Protein AF-R6BV02-F1 (afdb_monomer)

Mean predicted aligned error: 8.81 Å

Sequence (205 aa):
MKKKLAAVTALALSLVLSACSLPAGKTWKDSDFQFQKGEETVALSKDSGFMIFGDETYSFSFDGNNNQDYDESFALARGLKVGDSLDEYLNEFQVKPANAMWELVYDSGDTRVINYDNETAEEIYKEYEDANAWLDIAFYKDGSKWKNMAAADLADVWFCDKDSSYKDDVVILSVNTDDSGKIQCISVYYFTYGSEWIEWQGWEE

Secondary structure (DSSP, 8-state):
---PPP----------------PPPPPB-GGGG-EEETTEEEPPPTTEEEEEETTEEEEEETTSS--EEESS--EETTS--TT-BHHHHHHHHT--TTTEEEEEEETTS-EEEEE--S--HHHHHHHSTTEEEEEEEEEEEETTEEEEPPHHHHHHHHS--S--S--SEEEEEEEEE-TT-BEEEEEEEEEESSHHHHHHH----

Nearest PDB structures (foldseek):
  7b48-assembly1_D  TM=3.562E-01  e=4.296E-01  Homo sapiens
  7eax-assembly1_A  TM=3.787E-01  e=6.754E-01  Homo sapiens
  7v97-assembly4_D  TM=3.474E-01  e=5.700E-01  Homo sapiens
  3qyn-assembly1_D  TM=2.283E-01  e=3.837E-01  Homo sapiens

Foldseek 3Di:
DDDDDDDDDDDPPPPPPPPPPDPDDDWDAQLQAWWDDPPDIHRADAQKKWKFFAQWTKIAHLVRPDIDTDRGFTAGSLGHGAQDFLVCVCVSVVDAQFFKWKWWQAPVRDIDIDGDHPDALLRVCVVRPRTFIKIKWKWADDPRTIDTDTHVLVCCQLLVVDDHPRQGKMKMWIFTADSRRGTRMIMIHIYGRDDSSNVSSPNDD

Structure (mmCIF, N/CA/C/O backbone):
data_AF-R6BV02-F1
#
_entry.id   AF-R6BV02-F1
#
loop_
_atom_site.group_PDB
_atom_site.id
_atom_site.type_symbol
_atom_site.label_atom_id
_atom_site.label_alt_id
_atom_site.label_comp_id
_atom_site.label_asym_id
_atom_site.label_entity_id
_atom_site.label_seq_id
_atom_site.pdbx_PDB_ins_code
_atom_site.Cartn_x
_atom_site.Cartn_y
_atom_site.Cartn_z
_atom_site.occupancy
_atom_site.B_iso_or_equiv
_atom_site.auth_seq_id
_atom_site.auth_comp_id
_atom_site.auth_asym_id
_atom_site.auth_atom_id
_atom_site.pdbx_PDB_model_num
ATOM 1 N N . MET A 1 1 ? 36.434 -49.867 58.332 1.00 39.72 1 MET A N 1
ATOM 2 C CA . MET A 1 1 ? 36.767 -50.609 57.086 1.00 39.72 1 MET A CA 1
ATOM 3 C C . MET A 1 1 ? 35.482 -51.323 56.650 1.00 39.72 1 MET A C 1
ATOM 5 O O . MET A 1 1 ? 34.923 -51.979 57.505 1.00 39.72 1 MET A O 1
ATOM 9 N N . LYS A 1 2 ? 34.879 -51.214 55.458 1.00 33.44 2 LYS A N 1
ATOM 10 C CA . LYS A 1 2 ? 35.330 -50.900 54.091 1.00 33.44 2 LYS A CA 1
ATOM 11 C C . LYS A 1 2 ? 34.198 -50.206 53.287 1.00 33.44 2 LYS A C 1
ATOM 13 O O . LYS A 1 2 ? 33.044 -50.580 53.421 1.00 33.44 2 LYS A O 1
ATOM 18 N N . LYS A 1 3 ? 34.623 -49.253 52.444 1.00 34.59 3 LYS A N 1
ATOM 19 C CA . LYS A 1 3 ? 34.145 -48.815 51.109 1.00 34.59 3 LYS A CA 1
ATOM 20 C C . LYS A 1 3 ? 32.643 -48.539 50.868 1.00 34.59 3 LYS A C 1
ATOM 22 O O . LYS A 1 3 ? 31.853 -49.453 50.678 1.00 34.59 3 LYS A O 1
ATOM 27 N N . LYS A 1 4 ? 32.320 -47.244 50.716 1.00 37.44 4 LYS A N 1
ATOM 28 C CA . LYS A 1 4 ? 31.139 -46.728 50.002 1.00 37.44 4 LYS A CA 1
ATOM 29 C C . LYS A 1 4 ? 31.397 -46.788 48.489 1.00 37.44 4 LYS A C 1
ATOM 31 O O . LYS A 1 4 ? 32.450 -46.331 48.048 1.00 37.44 4 LYS A O 1
ATOM 36 N N . LEU A 1 5 ? 30.457 -47.339 47.721 1.00 37.47 5 LEU A N 1
ATOM 37 C CA . LEU A 1 5 ? 30.424 -47.237 46.260 1.00 37.47 5 LEU A CA 1
ATOM 38 C C . LEU A 1 5 ? 29.593 -45.998 45.894 1.00 37.47 5 LEU A C 1
ATOM 40 O O . LEU A 1 5 ? 28.458 -45.866 46.348 1.00 37.47 5 LEU A O 1
ATOM 44 N N . ALA A 1 6 ? 30.177 -45.084 45.124 1.00 39.53 6 ALA A N 1
ATOM 45 C CA . ALA A 1 6 ? 29.489 -43.927 44.570 1.00 39.53 6 ALA A CA 1
ATOM 46 C C . ALA A 1 6 ? 28.705 -44.358 43.323 1.00 39.53 6 ALA A C 1
ATOM 48 O O . ALA A 1 6 ? 29.291 -44.903 42.389 1.00 39.53 6 ALA A O 1
ATOM 49 N N . ALA A 1 7 ? 27.395 -44.115 43.312 1.00 39.81 7 ALA A N 1
ATOM 50 C CA . ALA A 1 7 ? 26.598 -44.154 42.095 1.00 39.81 7 ALA A CA 1
ATOM 51 C C . ALA A 1 7 ? 26.686 -42.773 41.436 1.00 39.81 7 ALA A C 1
ATOM 53 O O . ALA A 1 7 ? 26.238 -41.774 41.996 1.00 39.81 7 ALA A O 1
ATOM 54 N N . VAL A 1 8 ? 27.329 -42.731 40.272 1.00 41.06 8 VAL A N 1
ATOM 55 C CA . VAL A 1 8 ? 27.345 -41.581 39.368 1.00 41.06 8 VAL A CA 1
ATOM 56 C C . VAL A 1 8 ? 25.994 -41.557 38.663 1.00 41.06 8 VAL A C 1
ATOM 58 O O . VAL A 1 8 ? 25.756 -42.350 37.756 1.00 41.06 8 VAL A O 1
ATOM 61 N N . THR A 1 9 ? 25.093 -40.680 39.093 1.00 42.56 9 THR A N 1
ATOM 62 C CA . THR A 1 9 ? 23.895 -40.352 38.316 1.00 42.56 9 THR A CA 1
ATOM 63 C C . THR A 1 9 ? 24.262 -39.238 37.347 1.00 42.56 9 THR A C 1
ATOM 65 O O . THR A 1 9 ? 24.658 -38.147 37.753 1.00 42.56 9 THR A O 1
ATOM 68 N N . ALA A 1 10 ? 24.193 -39.565 36.059 1.00 42.25 10 ALA A N 1
ATOM 69 C CA . ALA A 1 10 ? 24.494 -38.676 34.953 1.00 42.25 10 ALA A CA 1
ATOM 70 C C . ALA A 1 10 ? 23.649 -37.396 35.031 1.00 42.25 10 ALA A C 1
ATOM 72 O O . ALA A 1 10 ? 22.420 -37.443 35.087 1.00 42.25 10 ALA A O 1
ATOM 73 N N . LEU A 1 11 ? 24.338 -36.257 35.022 1.00 34.00 11 LEU A N 1
ATOM 74 C CA . LEU A 1 11 ? 23.755 -34.940 34.826 1.00 34.00 11 LEU A CA 1
ATOM 75 C C . LEU A 1 11 ? 23.266 -34.883 33.371 1.00 34.00 11 LEU A C 1
ATOM 77 O O . LEU A 1 11 ? 24.073 -34.796 32.446 1.00 34.00 11 LEU A O 1
ATOM 81 N N . ALA A 1 12 ? 21.957 -34.994 33.155 1.00 45.47 12 ALA A N 1
ATOM 82 C CA . ALA A 1 12 ? 21.373 -34.688 31.860 1.00 45.47 12 ALA A CA 1
ATOM 83 C C . ALA A 1 12 ? 21.569 -33.187 31.612 1.00 45.47 12 ALA A C 1
ATOM 85 O O . ALA A 1 12 ? 20.943 -32.353 32.265 1.00 45.47 12 ALA A O 1
ATOM 86 N N . LEU A 1 13 ? 22.487 -32.853 30.703 1.00 38.91 13 LEU A N 1
ATOM 87 C CA . LEU A 1 13 ? 22.622 -31.520 30.130 1.00 38.91 13 LEU A CA 1
ATOM 88 C C . LEU A 1 13 ? 21.317 -31.209 29.383 1.00 38.91 13 LEU A C 1
ATOM 90 O O . LEU A 1 13 ? 21.145 -31.573 28.221 1.00 38.91 13 LEU A O 1
ATOM 94 N N . SER A 1 14 ? 20.377 -30.548 30.052 1.00 41.47 14 SER A N 1
ATOM 95 C CA . SER A 1 14 ? 19.297 -29.842 29.379 1.00 41.47 14 SER A CA 1
ATOM 96 C C . SER A 1 14 ? 19.910 -28.625 28.689 1.00 41.47 14 SER A C 1
ATOM 98 O O . SER A 1 14 ? 19.999 -27.543 29.270 1.00 41.47 14 SER A O 1
ATOM 100 N N . LEU A 1 15 ? 20.380 -28.821 27.456 1.00 38.66 15 LEU A N 1
ATOM 101 C CA . LEU A 1 15 ? 20.544 -27.745 26.488 1.00 38.66 15 LEU A CA 1
ATOM 102 C C . LEU A 1 15 ? 19.153 -27.161 26.241 1.00 38.66 15 LEU A C 1
ATOM 104 O O . LEU A 1 15 ? 18.405 -27.626 25.385 1.00 38.66 15 LEU A O 1
ATOM 108 N N . VAL A 1 16 ? 18.788 -26.159 27.035 1.00 46.03 16 VAL A N 1
ATOM 109 C CA . VAL A 1 16 ? 17.742 -25.226 26.642 1.00 46.03 16 VAL A CA 1
ATOM 110 C C . VAL A 1 16 ? 18.320 -24.497 25.438 1.00 46.03 16 VAL A C 1
ATOM 112 O O . VAL A 1 16 ? 19.185 -23.633 25.582 1.00 46.03 16 VAL A O 1
ATOM 115 N N . LEU A 1 17 ? 17.890 -24.897 24.239 1.00 37.56 17 LEU A N 1
ATOM 116 C CA . LEU A 1 17 ? 17.893 -23.988 23.107 1.00 37.56 17 LEU A CA 1
ATOM 117 C C . LEU A 1 17 ? 17.052 -22.790 23.552 1.00 37.56 17 LEU A C 1
ATOM 119 O O . LEU A 1 17 ? 15.826 -22.812 23.447 1.00 37.56 17 LEU A O 1
ATOM 123 N N . SER A 1 18 ? 17.700 -21.742 24.054 1.00 37.75 18 SER A N 1
ATOM 124 C CA . SER A 1 18 ? 17.169 -20.399 23.878 1.00 37.75 18 SER A CA 1
ATOM 125 C C . SER A 1 18 ? 17.207 -20.157 22.379 1.00 37.75 18 SER A C 1
ATOM 127 O O . SER A 1 18 ? 18.180 -19.634 21.841 1.00 37.75 18 SER A O 1
ATOM 129 N N . ALA A 1 19 ? 16.169 -20.639 21.692 1.00 40.56 19 ALA A N 1
ATOM 130 C CA . ALA A 1 19 ? 15.779 -20.096 20.413 1.00 40.56 19 ALA A CA 1
ATOM 131 C C . ALA A 1 19 ? 15.826 -18.579 20.582 1.00 40.56 19 ALA A C 1
ATOM 133 O O . ALA A 1 19 ? 15.252 -18.050 21.538 1.00 40.56 19 ALA A O 1
ATOM 134 N N . CYS A 1 20 ? 16.567 -17.905 19.706 1.00 33.56 20 CYS A N 1
ATOM 135 C CA . CYS A 1 20 ? 16.418 -16.479 19.509 1.00 33.56 20 CYS A CA 1
ATOM 136 C C . CYS A 1 20 ? 14.918 -16.243 19.346 1.00 33.56 20 CYS A C 1
ATOM 138 O O . CYS A 1 20 ? 14.343 -16.611 18.321 1.00 33.56 20 CYS A O 1
ATOM 140 N N . SER A 1 21 ? 14.262 -15.734 20.385 1.00 35.41 21 SER A N 1
ATOM 141 C CA . SER A 1 21 ? 12.904 -15.250 20.260 1.00 35.41 21 SER A CA 1
ATOM 142 C C . SER A 1 21 ? 13.019 -14.072 19.312 1.00 35.41 21 SER A C 1
ATOM 144 O O . SER A 1 21 ? 13.433 -12.986 19.722 1.00 35.41 21 SER A O 1
ATOM 146 N N . LEU A 1 22 ? 12.738 -14.319 18.031 1.00 38.09 22 LEU A N 1
ATOM 147 C CA . LEU A 1 22 ? 12.382 -13.264 17.099 1.00 38.09 22 LEU A CA 1
ATOM 148 C C . LEU A 1 22 ? 11.376 -12.369 17.839 1.00 38.09 22 LEU A C 1
ATOM 150 O O . LEU A 1 22 ? 10.508 -12.911 18.539 1.00 38.09 22 LEU A O 1
ATOM 154 N N . PRO A 1 23 ? 11.515 -11.035 17.775 1.00 42.25 23 PRO A N 1
ATOM 155 C CA . PRO A 1 23 ? 10.552 -10.147 18.407 1.00 42.25 23 PRO A CA 1
ATOM 156 C C . PRO A 1 23 ? 9.146 -10.592 17.995 1.00 42.25 23 PRO A C 1
ATOM 158 O O . PRO A 1 23 ? 8.907 -10.888 16.823 1.00 42.25 23 PRO A O 1
ATOM 161 N N . ALA A 1 24 ? 8.254 -10.739 18.979 1.00 52.91 24 ALA A N 1
ATOM 162 C CA . ALA A 1 24 ? 6.877 -11.139 18.726 1.00 52.91 24 ALA A CA 1
ATOM 163 C C . ALA A 1 24 ? 6.307 -10.247 17.611 1.00 52.91 24 ALA A C 1
ATOM 165 O O . ALA A 1 24 ? 6.442 -9.024 17.681 1.00 52.91 24 ALA A O 1
ATOM 166 N N . GLY A 1 25 ? 5.742 -10.861 16.565 1.00 62.50 25 GLY A N 1
ATOM 167 C CA . GLY A 1 25 ? 5.162 -10.125 15.440 1.00 62.50 25 GLY A CA 1
ATOM 168 C C . GLY A 1 25 ? 4.161 -9.077 15.931 1.00 62.50 25 GLY A C 1
ATOM 169 O O . GLY A 1 25 ? 3.489 -9.287 16.949 1.00 62.50 25 GLY A O 1
ATOM 170 N N . LYS A 1 26 ? 4.074 -7.939 15.232 1.00 73.88 26 LYS A N 1
ATOM 171 C CA . LYS A 1 26 ? 3.069 -6.920 15.546 1.00 73.88 26 LYS A CA 1
ATOM 172 C C . LYS A 1 26 ? 1.690 -7.575 15.405 1.00 73.88 26 LYS A C 1
ATOM 174 O O . LYS A 1 26 ? 1.440 -8.332 14.472 1.00 73.88 26 LYS A O 1
ATOM 179 N N . THR A 1 27 ? 0.821 -7.361 16.391 1.00 84.44 27 THR A N 1
ATOM 180 C CA . THR A 1 27 ? -0.580 -7.789 16.293 1.00 84.44 27 THR A CA 1
ATOM 181 C C . THR A 1 27 ? -1.367 -6.654 15.669 1.00 84.44 27 THR A C 1
ATOM 183 O O . THR A 1 27 ? -1.250 -5.519 16.126 1.00 84.44 27 THR A O 1
ATOM 186 N N . TRP A 1 28 ? -2.166 -6.982 14.663 1.00 89.62 28 TRP A N 1
ATOM 187 C CA . TRP A 1 28 ? -2.914 -6.025 13.86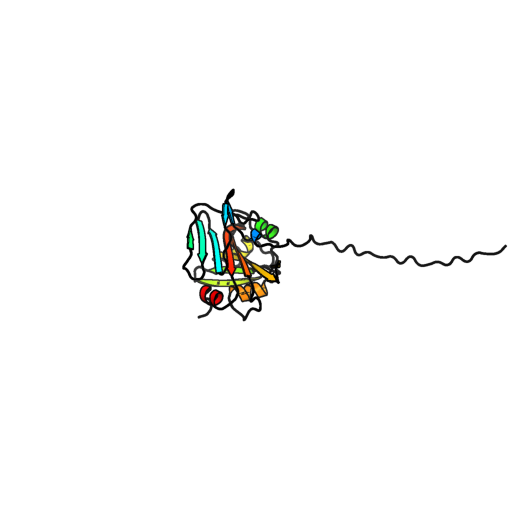2 1.00 89.62 28 TRP A CA 1
ATOM 188 C C . TRP A 1 28 ? -4.353 -5.879 14.361 1.00 89.62 28 TRP A C 1
ATOM 190 O O . TRP A 1 28 ? -5.002 -6.864 14.733 1.00 89.62 28 TRP A O 1
ATOM 200 N N . LYS A 1 29 ? -4.851 -4.645 14.376 1.00 91.06 29 LYS A N 1
ATOM 201 C CA . LYS A 1 29 ? -6.203 -4.260 14.811 1.00 91.06 29 LYS A CA 1
ATOM 202 C C . LYS A 1 29 ? -6.819 -3.295 13.798 1.00 91.06 29 LYS A C 1
ATOM 204 O O . LYS A 1 29 ? -6.095 -2.606 13.095 1.00 91.06 29 LYS A O 1
ATOM 209 N N . ASP A 1 30 ? -8.145 -3.165 13.807 1.00 90.31 30 ASP A N 1
ATOM 210 C CA . ASP A 1 30 ? -8.869 -2.284 12.871 1.00 90.31 30 ASP A CA 1
ATOM 211 C C . ASP A 1 30 ? -8.338 -0.836 12.872 1.00 90.31 30 ASP A C 1
ATOM 213 O O . ASP A 1 30 ? -8.279 -0.186 11.836 1.00 90.31 30 ASP A O 1
ATOM 217 N N . SER A 1 31 ? -7.900 -0.334 14.035 1.00 91.81 31 SER A N 1
ATOM 218 C CA . SER A 1 31 ? -7.352 1.027 14.152 1.00 91.81 31 SER A CA 1
ATOM 219 C C . SER A 1 31 ? -5.986 1.226 13.502 1.00 91.81 31 SER A C 1
ATOM 221 O O . SER A 1 31 ? -5.600 2.370 13.316 1.00 91.81 31 SER A O 1
ATOM 223 N N . ASP A 1 32 ? -5.253 0.166 13.152 1.00 91.62 32 ASP A N 1
ATOM 224 C CA . ASP A 1 32 ? -3.971 0.307 12.450 1.00 91.62 32 ASP A CA 1
ATOM 225 C C . ASP A 1 32 ? -4.148 0.764 10.990 1.00 91.62 32 ASP A C 1
ATOM 227 O O . ASP A 1 32 ? -3.213 1.321 10.421 1.00 91.62 32 ASP A O 1
ATOM 231 N N . PHE A 1 33 ? -5.338 0.564 10.412 1.00 92.38 33 PHE A N 1
ATOM 232 C CA . PHE A 1 33 ? -5.680 0.911 9.024 1.00 92.38 33 PHE A CA 1
ATOM 233 C C . PHE A 1 33 ? -6.486 2.213 8.909 1.00 92.38 33 PHE A C 1
ATOM 235 O O . PHE A 1 33 ? -7.073 2.502 7.872 1.00 92.38 33 PHE A O 1
ATOM 242 N N . GLN A 1 34 ? -6.574 2.975 10.000 1.00 93.94 34 GLN A N 1
ATOM 243 C CA . GLN A 1 34 ? -7.264 4.262 10.027 1.00 93.94 34 GLN A CA 1
ATOM 244 C C . GLN A 1 34 ? -6.313 5.391 9.650 1.00 93.94 34 GLN A C 1
ATOM 246 O O . GLN A 1 34 ? -5.095 5.265 9.778 1.00 93.94 34 GLN A O 1
ATOM 251 N N . PHE A 1 35 ? -6.890 6.520 9.261 1.00 94.62 35 PHE A N 1
ATOM 252 C CA . PHE A 1 35 ? -6.158 7.725 8.905 1.00 94.62 35 PHE A CA 1
ATOM 253 C C . PHE A 1 35 ? -6.359 8.785 9.976 1.00 94.62 35 PHE A C 1
ATOM 255 O O . PHE A 1 35 ? -7.463 8.954 10.491 1.00 94.62 35 PHE A O 1
ATOM 262 N N . GLN A 1 36 ? -5.289 9.480 10.343 1.00 93.88 36 GLN A N 1
ATOM 263 C CA . GLN A 1 36 ? -5.270 10.427 11.447 1.00 93.88 36 GLN A CA 1
ATOM 264 C C . GLN A 1 36 ? -4.703 11.776 11.030 1.00 93.88 36 GLN A C 1
ATOM 266 O O . GLN A 1 36 ? -3.698 11.858 10.319 1.00 93.88 36 GLN A O 1
ATOM 271 N N . LYS A 1 37 ? -5.331 12.832 11.549 1.00 91.25 37 LYS A N 1
ATOM 272 C CA . LYS A 1 37 ? -4.849 14.205 11.450 1.00 91.25 37 LYS A CA 1
ATOM 273 C C . LYS A 1 37 ? -5.188 14.980 12.721 1.00 91.25 37 LYS A C 1
ATOM 275 O O . LYS A 1 37 ? -6.326 15.377 12.951 1.00 91.25 37 LYS A O 1
ATOM 280 N N . GLY A 1 38 ? -4.190 15.213 13.571 1.00 87.75 38 GLY A N 1
ATOM 281 C CA . GLY A 1 38 ? -4.429 15.814 14.886 1.00 87.75 38 GLY A CA 1
ATOM 282 C C . GLY A 1 38 ? -5.374 14.945 15.722 1.00 87.75 38 GLY A C 1
ATOM 283 O O . GLY A 1 38 ? -5.040 13.807 16.036 1.00 87.75 38 GLY A O 1
ATOM 284 N N . GLU A 1 39 ? -6.543 15.479 16.079 1.00 88.50 39 GLU A N 1
ATOM 285 C CA . GLU A 1 39 ? -7.601 14.733 16.783 1.00 88.50 39 GLU A CA 1
ATOM 286 C C . GLU A 1 39 ? -8.605 14.063 15.827 1.00 88.50 39 GLU A C 1
ATOM 288 O O . GLU A 1 39 ? -9.433 13.260 16.258 1.00 88.50 39 GLU A O 1
ATOM 293 N N . GLU A 1 40 ? -8.542 14.379 14.533 1.00 91.56 40 GLU A N 1
ATOM 294 C CA . GLU A 1 40 ? -9.397 13.795 13.507 1.00 91.56 40 GLU A CA 1
ATOM 295 C C . GLU A 1 40 ? -8.949 12.366 13.189 1.00 91.56 40 GLU A C 1
ATOM 297 O O . GLU A 1 40 ? -7.756 12.076 13.063 1.00 91.56 40 GLU A O 1
ATOM 302 N N . THR A 1 41 ? -9.914 11.456 13.068 1.00 92.75 41 THR A N 1
ATOM 303 C CA . THR A 1 41 ? -9.679 10.071 12.653 1.00 92.75 41 THR A CA 1
ATOM 304 C C . THR A 1 41 ? -10.732 9.662 11.639 1.00 92.75 41 THR A C 1
ATOM 306 O O . THR A 1 41 ? -11.929 9.751 11.917 1.00 92.75 41 THR A O 1
ATOM 309 N N . VAL A 1 42 ? -10.281 9.166 10.491 1.00 92.44 42 VAL A N 1
ATOM 310 C CA . VAL A 1 42 ? -11.129 8.582 9.456 1.00 92.44 42 VAL A CA 1
ATOM 311 C C . VAL A 1 42 ? -10.951 7.070 9.486 1.00 92.44 42 VAL A C 1
ATOM 313 O O . VAL A 1 42 ? -9.846 6.546 9.331 1.00 92.44 42 VAL A O 1
ATOM 316 N N . ALA A 1 43 ? -12.056 6.365 9.720 1.00 91.88 43 ALA A N 1
ATOM 317 C CA . ALA A 1 43 ? -12.108 4.919 9.599 1.00 91.88 43 ALA A CA 1
ATOM 318 C C . ALA A 1 43 ? -12.540 4.537 8.187 1.00 91.88 43 ALA A C 1
ATOM 320 O O . ALA A 1 43 ? -13.508 5.090 7.665 1.00 91.88 43 ALA A O 1
ATOM 321 N N . LEU A 1 44 ? -11.842 3.568 7.601 1.00 88.69 44 LEU A N 1
ATOM 322 C CA . LEU A 1 44 ? -12.207 3.043 6.299 1.00 88.69 44 LEU A CA 1
ATOM 323 C C . LEU A 1 44 ? -13.465 2.178 6.422 1.00 88.69 44 LEU A C 1
ATOM 325 O O . LEU A 1 44 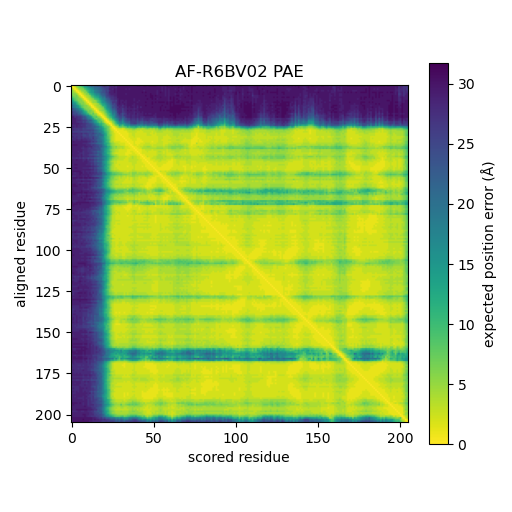? -13.561 1.320 7.306 1.00 88.69 44 LEU A O 1
ATOM 329 N N . SER A 1 45 ? -14.442 2.427 5.554 1.00 89.88 45 SER A N 1
ATOM 330 C CA . SER A 1 45 ? -15.632 1.582 5.467 1.00 89.88 45 SER A CA 1
ATOM 331 C C . SER A 1 45 ? -15.303 0.316 4.680 1.00 89.88 45 SER A C 1
ATOM 333 O O . SER A 1 45 ? -14.335 0.270 3.925 1.00 89.88 45 SER A O 1
ATOM 335 N N . LYS A 1 46 ? -16.089 -0.743 4.862 1.00 91.06 46 LYS A N 1
ATOM 336 C CA . LYS A 1 46 ? -15.959 -1.904 3.981 1.00 91.06 46 LYS A CA 1
ATOM 337 C C . LYS A 1 46 ? -16.359 -1.504 2.550 1.00 91.06 46 LYS A C 1
ATOM 339 O O . LYS A 1 46 ? -17.247 -0.670 2.393 1.00 91.06 46 LYS A O 1
ATOM 344 N N . ASP A 1 47 ? -15.685 -2.096 1.570 1.00 92.94 47 ASP A N 1
ATOM 345 C CA . ASP A 1 47 ? -15.842 -1.895 0.125 1.00 92.94 47 ASP A CA 1
ATOM 346 C C . ASP A 1 47 ? -15.535 -0.446 -0.287 1.00 92.94 47 ASP A C 1
ATOM 348 O O . ASP A 1 47 ? -16.253 0.217 -1.042 1.00 92.94 47 ASP A O 1
ATOM 352 N N . SER A 1 48 ? -14.448 0.069 0.293 1.00 94.44 48 SER A N 1
ATOM 353 C CA . SER A 1 48 ? -13.953 1.417 0.047 1.00 94.44 48 SER A CA 1
ATOM 354 C C . SER A 1 48 ? -12.433 1.482 0.121 1.00 94.44 48 SER A C 1
ATOM 356 O O . SER A 1 48 ? -11.770 0.587 0.658 1.00 94.44 48 SER A O 1
ATOM 358 N N . GLY A 1 49 ? -11.883 2.566 -0.409 1.00 95.31 49 GLY A N 1
ATOM 359 C CA . GLY A 1 49 ? -10.482 2.910 -0.279 1.00 95.31 49 GLY A CA 1
ATOM 360 C C . GLY A 1 49 ? -10.276 4.344 0.192 1.00 95.31 49 GLY A C 1
ATOM 361 O O . GLY A 1 49 ? -11.194 5.168 0.228 1.00 95.31 49 GLY A O 1
ATOM 362 N N . PHE A 1 50 ? -9.047 4.625 0.599 1.00 96.25 50 PHE A N 1
ATOM 363 C CA . PHE A 1 50 ? -8.592 5.947 0.999 1.00 96.25 50 PHE A CA 1
ATOM 364 C C . PHE A 1 50 ? -7.177 6.145 0.481 1.00 96.25 50 PHE A C 1
ATOM 366 O O . PHE A 1 50 ? -6.322 5.275 0.665 1.00 96.25 50 PHE A O 1
ATOM 373 N N . MET A 1 51 ? -6.937 7.278 -0.166 1.00 95.81 51 MET A N 1
ATOM 374 C CA . MET A 1 51 ? -5.673 7.594 -0.813 1.00 95.81 51 MET A CA 1
ATOM 375 C C . MET A 1 51 ? -5.176 8.965 -0.369 1.00 95.81 51 MET A C 1
ATOM 377 O O . MET A 1 51 ? -5.949 9.915 -0.260 1.00 95.81 51 MET A O 1
ATOM 381 N N . ILE A 1 52 ? -3.870 9.050 -0.126 1.00 95.50 52 ILE A N 1
ATOM 382 C CA . ILE A 1 52 ? -3.132 10.284 0.129 1.00 95.50 52 ILE A CA 1
ATOM 383 C C . ILE A 1 52 ? -2.062 10.376 -0.953 1.00 95.50 52 ILE A C 1
ATOM 385 O O . ILE A 1 52 ? -1.136 9.564 -0.952 1.00 95.50 52 ILE A O 1
ATOM 389 N N . PHE A 1 53 ? -2.175 11.350 -1.850 1.00 91.19 53 PHE A N 1
ATOM 390 C CA . PHE A 1 53 ? -1.238 11.570 -2.946 1.00 91.19 53 PHE A CA 1
ATOM 391 C C . PHE A 1 53 ? -0.746 13.016 -2.928 1.00 91.19 53 PHE A C 1
ATOM 393 O O . PHE A 1 53 ? -1.485 13.947 -3.245 1.00 91.19 53 PHE A O 1
ATOM 400 N N . GLY A 1 54 ? 0.505 13.221 -2.512 1.00 84.12 54 GLY A N 1
ATOM 401 C CA . GLY A 1 54 ? 1.004 14.568 -2.232 1.00 84.12 54 GLY A CA 1
ATOM 402 C C . GLY A 1 54 ? 0.134 15.294 -1.194 1.00 84.12 54 GLY A C 1
ATOM 403 O O . GLY A 1 54 ? -0.023 14.824 -0.064 1.00 84.12 54 GLY A O 1
ATOM 404 N N . ASP A 1 55 ? -0.431 16.434 -1.594 1.00 82.44 55 ASP A N 1
ATOM 405 C CA . ASP A 1 55 ? -1.328 17.247 -0.761 1.00 82.44 55 ASP A CA 1
ATOM 406 C C . ASP A 1 55 ? -2.815 16.882 -0.945 1.00 82.44 55 ASP A C 1
ATOM 408 O O . ASP A 1 55 ? -3.676 17.421 -0.253 1.00 82.44 55 ASP A O 1
ATOM 412 N N . GLU A 1 56 ? -3.130 15.966 -1.863 1.00 89.38 56 GLU A N 1
ATOM 413 C CA . GLU A 1 56 ? -4.493 15.515 -2.128 1.00 89.38 56 GLU A CA 1
ATOM 414 C C . GLU A 1 56 ? -4.824 14.312 -1.249 1.00 89.38 56 GLU A C 1
ATOM 416 O O . GLU A 1 56 ? -4.017 13.398 -1.050 1.00 89.38 56 GLU A O 1
ATOM 421 N N . THR A 1 57 ? -6.023 14.302 -0.681 1.00 94.19 57 THR A N 1
ATOM 422 C CA . THR A 1 57 ? -6.514 13.172 0.102 1.00 94.19 57 THR A CA 1
ATOM 423 C C . THR A 1 57 ? -7.975 12.945 -0.209 1.00 94.19 57 THR A C 1
ATOM 425 O O . THR A 1 57 ? -8.760 13.889 -0.212 1.00 94.19 57 THR A O 1
ATOM 428 N N . TYR A 1 58 ? -8.352 11.697 -0.457 1.00 93.94 58 TYR A N 1
ATOM 429 C CA . TYR A 1 58 ? -9.733 11.350 -0.752 1.00 93.94 58 TYR A CA 1
ATOM 430 C C . TYR A 1 58 ? -10.066 9.922 -0.332 1.00 93.94 58 TYR A C 1
ATOM 432 O O . TYR A 1 58 ? -9.208 9.044 -0.229 1.00 93.94 58 TYR A O 1
ATOM 440 N N . SER A 1 59 ? -11.350 9.702 -0.089 1.00 94.75 59 SER A N 1
ATOM 441 C CA . SER A 1 59 ? -11.953 8.389 0.103 1.00 94.75 59 SER A CA 1
ATOM 442 C C . SER A 1 59 ? -12.886 8.083 -1.056 1.00 94.75 59 SER A C 1
ATOM 444 O O . SER A 1 59 ? -13.463 8.996 -1.652 1.00 94.75 59 SER A O 1
ATOM 446 N N . PHE A 1 60 ? -13.031 6.804 -1.376 1.00 93.19 60 PHE A N 1
ATOM 447 C CA . PHE A 1 60 ? -13.873 6.351 -2.473 1.00 93.19 60 PHE A CA 1
ATOM 448 C C . PHE A 1 60 ? -14.543 5.028 -2.140 1.00 93.19 60 PHE A C 1
ATOM 450 O O . PHE A 1 60 ? -13.935 4.163 -1.512 1.00 93.19 60 PHE A O 1
ATOM 457 N N . SER A 1 61 ? -15.783 4.853 -2.580 1.00 93.25 61 SER A N 1
ATOM 458 C CA . SER A 1 61 ? -16.480 3.571 -2.511 1.00 93.25 61 SER A CA 1
ATOM 459 C C . SER A 1 61 ? -16.388 2.835 -3.839 1.00 93.25 61 SER A C 1
ATOM 461 O O . SER A 1 61 ? -16.335 3.444 -4.910 1.00 93.25 61 SER A O 1
ATOM 463 N N . PHE A 1 62 ? -16.392 1.508 -3.783 1.00 90.44 62 PHE A N 1
ATOM 464 C CA . PHE A 1 62 ? -16.252 0.694 -4.991 1.00 90.44 62 PHE A CA 1
ATOM 465 C C . PHE A 1 62 ? -17.511 0.714 -5.866 1.00 90.44 62 PHE A C 1
ATOM 467 O O . PHE A 1 62 ? -17.439 0.516 -7.071 1.00 90.44 62 PHE A O 1
ATOM 474 N N . ASP A 1 63 ? -18.661 1.065 -5.289 1.00 88.00 63 ASP A N 1
ATOM 475 C CA . ASP A 1 63 ? -19.896 1.329 -6.033 1.00 88.00 63 ASP A CA 1
ATOM 476 C C . ASP A 1 63 ? -19.963 2.750 -6.639 1.00 88.00 63 ASP A C 1
ATOM 478 O O . ASP A 1 63 ? -20.949 3.100 -7.290 1.00 88.00 63 ASP A O 1
ATOM 482 N N . GLY A 1 64 ? -18.948 3.590 -6.390 1.00 83.38 64 GLY A N 1
ATOM 483 C CA . GLY A 1 64 ? -18.832 4.965 -6.884 1.00 83.38 64 GLY A CA 1
ATOM 484 C C . GLY A 1 64 ? -19.798 5.984 -6.266 1.00 83.38 64 GLY A C 1
ATOM 485 O O . GLY A 1 64 ? -19.811 7.140 -6.691 1.00 83.38 64 GLY A O 1
ATOM 486 N N . ASN A 1 65 ? -20.619 5.598 -5.285 1.00 85.19 65 ASN A N 1
ATOM 487 C CA . ASN A 1 65 ? -21.678 6.457 -4.743 1.00 85.19 65 ASN A CA 1
ATOM 488 C C . ASN A 1 65 ? -21.248 7.319 -3.550 1.00 85.19 65 ASN A C 1
ATOM 490 O O . ASN A 1 65 ? -21.983 8.234 -3.169 1.00 85.19 65 ASN A O 1
ATOM 494 N N . ASN A 1 66 ? -20.106 7.029 -2.929 1.00 83.25 66 ASN A N 1
ATOM 495 C CA . ASN A 1 66 ? -19.681 7.667 -1.691 1.00 83.25 66 ASN A CA 1
ATOM 496 C C . ASN A 1 66 ? -18.185 7.995 -1.720 1.00 83.25 66 ASN A C 1
ATOM 498 O O . ASN A 1 66 ? -17.367 7.309 -1.107 1.00 83.25 66 ASN A O 1
ATOM 502 N N . ASN A 1 67 ? -17.862 9.078 -2.427 1.00 90.06 67 ASN A N 1
ATOM 503 C CA . ASN A 1 67 ? -16.514 9.624 -2.502 1.00 90.06 67 ASN A CA 1
ATOM 504 C C . ASN A 1 67 ? -16.457 10.955 -1.751 1.00 90.06 67 ASN A C 1
ATOM 506 O O . ASN A 1 67 ? -17.398 11.753 -1.806 1.00 90.06 67 ASN A O 1
ATOM 510 N N . GLN A 1 68 ? -15.350 11.197 -1.061 1.00 91.88 68 GLN A N 1
ATOM 511 C CA . GLN A 1 68 ? -15.128 12.429 -0.316 1.00 91.88 68 GLN A CA 1
ATOM 512 C C . GLN A 1 68 ? -13.680 12.872 -0.465 1.00 91.88 68 GLN A C 1
ATOM 514 O O . GLN A 1 68 ? -12.777 12.118 -0.110 1.00 91.88 68 GLN A O 1
ATOM 519 N N . ASP A 1 69 ? -13.494 14.115 -0.897 1.00 92.44 69 ASP A N 1
ATOM 520 C CA . ASP A 1 69 ? -12.204 14.798 -0.899 1.00 92.44 69 ASP A CA 1
ATOM 521 C C . ASP A 1 69 ? -11.957 15.489 0.448 1.00 92.44 69 ASP A C 1
ATOM 523 O O . ASP A 1 69 ? -12.889 15.918 1.142 1.00 92.44 69 ASP A O 1
ATOM 527 N N . TYR A 1 70 ? -10.686 15.614 0.809 1.00 91.19 70 TYR A N 1
ATOM 528 C CA . TYR A 1 70 ? -10.217 16.292 2.007 1.00 91.19 70 TYR A CA 1
ATOM 529 C C . TYR A 1 70 ? -9.203 17.368 1.617 1.00 91.19 70 TYR A C 1
ATOM 531 O O . TYR A 1 70 ? -8.294 17.124 0.831 1.00 91.19 70 TYR A O 1
ATOM 539 N N . ASP A 1 71 ? -9.332 18.548 2.224 1.00 84.19 71 ASP A N 1
ATOM 540 C CA . ASP A 1 71 ? -8.473 19.708 1.937 1.00 84.19 71 ASP A CA 1
ATOM 541 C C . ASP A 1 71 ? -7.054 19.596 2.538 1.00 84.19 71 ASP A C 1
ATOM 543 O O . ASP A 1 71 ? -6.224 20.484 2.345 1.00 84.19 71 ASP A O 1
ATOM 547 N N . GLU A 1 72 ? -6.782 18.564 3.343 1.00 83.50 72 GLU A N 1
ATOM 548 C CA . GLU A 1 72 ? -5.560 18.445 4.143 1.00 83.50 72 GLU A CA 1
ATOM 549 C C . GLU A 1 72 ? -5.077 16.987 4.210 1.00 83.50 72 GLU A C 1
ATOM 551 O O . GLU A 1 72 ? -5.888 16.068 4.347 1.00 83.50 72 GLU A O 1
ATOM 556 N N . SER A 1 73 ? -3.755 16.781 4.199 1.00 84.25 73 SER A N 1
ATOM 557 C CA . SER A 1 73 ? -3.146 15.446 4.222 1.00 84.25 73 SER A CA 1
ATOM 558 C C . SER A 1 73 ? -3.267 14.746 5.577 1.00 84.25 73 SER A C 1
ATOM 560 O O . SER A 1 73 ? -3.046 15.331 6.643 1.00 84.25 73 SER A O 1
ATOM 562 N N . PHE A 1 74 ? -3.546 13.447 5.525 1.00 93.94 74 PHE A N 1
ATOM 563 C CA . PHE A 1 74 ? -3.578 12.555 6.682 1.00 93.94 74 PHE A CA 1
ATOM 564 C C . PHE A 1 74 ? -2.274 11.750 6.804 1.00 93.94 74 PHE A C 1
ATOM 566 O O . PHE A 1 74 ? -1.426 11.745 5.914 1.00 93.94 74 PHE A O 1
ATOM 573 N N . ALA A 1 75 ? -2.119 11.042 7.920 1.00 93.81 75 ALA A N 1
ATOM 574 C CA . ALA A 1 75 ? -1.166 9.946 8.072 1.00 93.81 75 ALA A CA 1
ATOM 575 C C . ALA A 1 75 ? -1.924 8.657 8.406 1.00 93.81 75 ALA A C 1
ATOM 577 O O . ALA A 1 75 ? -3.016 8.708 8.972 1.00 93.81 75 ALA A O 1
ATOM 578 N N . LEU A 1 76 ? -1.346 7.492 8.129 1.00 93.25 76 LEU A N 1
ATOM 579 C CA . LEU A 1 76 ? -1.831 6.244 8.714 1.00 93.25 76 LEU A CA 1
ATOM 580 C C . LEU A 1 76 ? -1.684 6.287 10.235 1.00 93.25 76 LEU A C 1
ATOM 582 O O . LEU A 1 76 ? -0.720 6.837 10.761 1.00 93.25 76 LEU A O 1
ATOM 586 N N . ALA A 1 77 ? -2.593 5.641 10.961 1.00 90.00 77 ALA A N 1
ATOM 587 C CA . ALA A 1 77 ? -2.619 5.637 12.425 1.00 90.00 77 ALA A CA 1
ATOM 588 C C . ALA A 1 77 ? -1.347 5.057 13.073 1.00 90.00 77 ALA A C 1
ATOM 590 O O . ALA A 1 77 ? -1.066 5.307 14.246 1.00 90.00 77 ALA A O 1
ATOM 591 N N . ARG A 1 78 ? -0.555 4.287 12.316 1.00 89.00 78 ARG A N 1
ATOM 592 C CA . ARG A 1 78 ? 0.773 3.809 12.735 1.00 89.00 78 ARG A CA 1
ATOM 593 C C . ARG A 1 78 ? 1.902 4.831 12.531 1.00 89.00 78 ARG A C 1
ATOM 595 O O . ARG A 1 78 ? 3.035 4.551 12.904 1.00 89.00 78 ARG A O 1
ATOM 602 N N . GLY A 1 79 ? 1.591 6.005 11.989 1.00 91.00 79 GLY A N 1
ATOM 603 C CA . GLY A 1 79 ? 2.484 7.151 11.834 1.00 91.00 79 GLY A CA 1
ATOM 604 C C . GLY A 1 79 ? 3.012 7.392 10.419 1.00 91.00 79 GLY A C 1
ATOM 605 O O . GLY A 1 79 ? 3.636 8.427 10.215 1.00 91.00 79 GLY A O 1
ATOM 606 N N . LEU A 1 80 ? 2.762 6.486 9.466 1.00 94.62 80 LEU A N 1
ATOM 607 C CA . LEU A 1 80 ? 3.266 6.610 8.094 1.00 94.62 80 LEU A CA 1
ATOM 608 C C . LEU A 1 80 ? 2.562 7.738 7.339 1.00 94.62 80 LEU A C 1
ATOM 610 O O . LEU A 1 80 ? 1.330 7.796 7.321 1.00 94.62 80 LEU A O 1
ATOM 614 N N . LYS A 1 81 ? 3.334 8.596 6.680 1.00 95.06 81 LYS A N 1
ATOM 615 C CA . LYS A 1 81 ? 2.839 9.731 5.890 1.00 95.06 81 LYS A CA 1
ATOM 616 C C . LYS A 1 81 ? 3.561 9.829 4.549 1.00 95.06 81 LYS A C 1
ATOM 618 O O . LYS A 1 81 ? 4.666 9.319 4.373 1.00 95.06 81 LYS A O 1
ATOM 623 N N . VAL A 1 82 ? 2.943 10.538 3.608 1.00 95.50 82 VAL A N 1
ATOM 624 C CA . VAL A 1 82 ? 3.619 10.926 2.367 1.00 95.50 82 VAL A CA 1
ATOM 625 C C . VAL A 1 82 ? 4.875 11.735 2.705 1.00 95.50 82 VAL A C 1
ATOM 627 O O . VAL A 1 82 ? 4.880 12.597 3.587 1.00 95.50 82 VAL A O 1
ATOM 630 N N . GLY A 1 83 ? 5.957 11.423 2.002 1.00 95.50 83 GLY A N 1
ATOM 631 C CA . GLY A 1 83 ? 7.280 11.992 2.194 1.00 95.50 83 GLY A CA 1
ATOM 632 C C . GLY A 1 83 ? 8.181 11.248 3.178 1.00 95.50 83 GLY A C 1
ATOM 633 O O . GLY A 1 83 ? 9.360 11.604 3.249 1.00 95.50 83 GLY A O 1
ATOM 634 N N . ASP A 1 84 ? 7.665 10.240 3.886 1.00 96.81 84 ASP A N 1
ATOM 635 C CA . ASP A 1 84 ? 8.490 9.277 4.621 1.00 96.81 84 ASP A CA 1
ATOM 636 C C . ASP A 1 84 ? 9.300 8.402 3.653 1.00 96.81 84 ASP A C 1
ATOM 638 O O . ASP A 1 84 ? 9.034 8.327 2.450 1.00 96.81 84 ASP A O 1
ATOM 642 N N . SER A 1 85 ? 10.322 7.747 4.187 1.00 97.12 85 SER A N 1
ATOM 643 C CA . SER A 1 85 ? 11.154 6.799 3.450 1.00 97.12 85 SER A CA 1
ATOM 644 C C . SER A 1 85 ? 10.501 5.421 3.343 1.00 97.12 85 SER A C 1
ATOM 646 O O . SER A 1 85 ? 9.756 4.985 4.224 1.00 97.12 85 SER A O 1
ATOM 648 N N . LEU A 1 86 ? 10.852 4.685 2.291 1.00 97.00 86 LEU A N 1
ATOM 649 C CA . LEU A 1 86 ? 10.456 3.294 2.116 1.00 97.00 86 LEU A CA 1
ATOM 650 C C . LEU A 1 86 ? 10.888 2.447 3.321 1.00 97.00 86 LEU A C 1
ATOM 652 O O . LEU A 1 86 ? 10.097 1.656 3.820 1.00 97.00 86 LEU A O 1
ATOM 656 N N . ASP A 1 87 ? 12.085 2.673 3.867 1.00 95.69 87 ASP A N 1
ATOM 657 C CA . ASP A 1 87 ? 12.587 1.971 5.056 1.00 95.69 87 ASP A CA 1
ATOM 658 C C . ASP A 1 87 ? 11.678 2.131 6.288 1.00 95.69 87 ASP A C 1
ATOM 660 O O . ASP A 1 87 ? 11.501 1.185 7.065 1.00 95.69 87 ASP A O 1
ATOM 664 N N . GLU A 1 88 ? 11.069 3.307 6.472 1.00 95.38 88 GLU A N 1
ATOM 665 C CA . GLU A 1 88 ? 10.099 3.540 7.547 1.00 95.38 88 GLU A CA 1
ATOM 666 C C . GLU A 1 88 ? 8.845 2.688 7.350 1.00 95.38 88 GLU A C 1
ATOM 668 O O . GLU A 1 88 ? 8.393 2.049 8.305 1.00 95.38 88 GLU A O 1
ATOM 673 N N . TYR A 1 89 ? 8.335 2.592 6.119 1.00 96.19 89 TYR A N 1
ATOM 674 C CA . TYR A 1 89 ? 7.246 1.678 5.777 1.00 96.19 89 TYR A CA 1
ATOM 675 C C . TYR A 1 89 ? 7.633 0.214 6.017 1.00 96.19 89 TYR A C 1
ATOM 677 O O . TYR A 1 89 ? 6.915 -0.500 6.727 1.00 96.19 89 TYR A O 1
ATOM 685 N N . LEU A 1 90 ? 8.792 -0.221 5.508 1.00 95.94 90 LEU A N 1
ATOM 686 C CA . LEU A 1 90 ? 9.259 -1.603 5.630 1.00 95.94 90 LEU A CA 1
ATOM 687 C C . LEU A 1 90 ? 9.330 -2.041 7.100 1.00 95.94 90 LEU A C 1
ATOM 689 O O . LEU A 1 90 ? 8.818 -3.100 7.482 1.00 95.94 90 LEU A O 1
ATOM 693 N N . ASN A 1 91 ? 9.914 -1.197 7.952 1.00 92.69 91 ASN A N 1
ATOM 694 C CA . ASN A 1 91 ? 10.058 -1.465 9.378 1.00 92.69 91 ASN A CA 1
ATOM 695 C C . ASN A 1 91 ? 8.727 -1.350 10.142 1.00 92.69 91 ASN A C 1
ATOM 697 O O . ASN A 1 91 ? 8.405 -2.203 10.982 1.00 92.69 91 ASN A O 1
ATOM 701 N N . GLU A 1 92 ? 7.933 -0.309 9.878 1.00 92.19 92 GLU A N 1
ATOM 702 C CA . GLU A 1 92 ? 6.697 -0.086 10.623 1.00 92.19 92 GLU A CA 1
ATOM 703 C C . GLU A 1 92 ? 5.642 -1.148 10.298 1.00 92.19 92 GLU A C 1
ATOM 705 O O . GLU A 1 92 ? 4.943 -1.608 11.210 1.00 92.19 92 GLU A O 1
ATOM 710 N N . PHE A 1 93 ? 5.604 -1.624 9.052 1.00 93.00 93 PHE A N 1
ATOM 711 C CA . PHE A 1 93 ? 4.617 -2.599 8.597 1.00 93.00 93 PHE A CA 1
ATOM 712 C C . PHE A 1 93 ? 5.126 -4.042 8.502 1.00 93.00 93 PHE A C 1
ATOM 714 O O . PHE A 1 93 ? 4.368 -4.947 8.156 1.00 93.00 93 PHE A O 1
ATOM 721 N N . GLN A 1 94 ? 6.371 -4.293 8.924 1.00 92.31 94 GLN A N 1
ATOM 722 C CA . GLN A 1 94 ? 7.001 -5.622 8.890 1.00 92.31 94 GLN A CA 1
ATOM 723 C C . GLN A 1 94 ? 6.959 -6.242 7.485 1.00 92.31 94 GLN A C 1
ATOM 725 O O . GLN A 1 94 ? 6.646 -7.429 7.322 1.00 92.31 94 GLN A O 1
ATOM 730 N N . VAL A 1 95 ? 7.242 -5.412 6.483 1.00 95.69 95 VAL A N 1
ATOM 731 C CA . VAL A 1 95 ? 7.297 -5.794 5.072 1.00 95.69 95 VAL A CA 1
ATOM 732 C C . VAL A 1 95 ? 8.530 -6.664 4.853 1.00 95.69 95 VAL A C 1
ATOM 734 O O . VAL A 1 95 ? 9.615 -6.379 5.362 1.00 95.69 95 VAL A O 1
ATOM 737 N N . LYS A 1 96 ? 8.351 -7.781 4.156 1.00 95.62 96 LYS A N 1
ATOM 738 C CA . LYS A 1 96 ? 9.393 -8.766 3.862 1.00 95.62 96 LYS A CA 1
ATOM 739 C C . LYS A 1 96 ? 9.030 -9.523 2.581 1.00 95.62 96 LYS A C 1
ATOM 741 O O . LYS A 1 96 ? 7.855 -9.582 2.229 1.00 95.62 96 LYS A O 1
ATOM 746 N N . PRO A 1 97 ? 9.980 -10.218 1.941 1.00 97.00 97 PRO A N 1
ATOM 747 C CA . PRO A 1 97 ? 9.702 -10.956 0.706 1.00 97.00 97 PRO A CA 1
ATOM 748 C C . PRO A 1 97 ? 8.528 -11.939 0.781 1.00 97.00 97 PRO A C 1
ATOM 750 O O . PRO A 1 97 ? 7.822 -12.192 -0.184 1.00 97.00 97 PRO A O 1
ATOM 753 N N . ALA A 1 98 ? 8.271 -12.494 1.967 1.00 95.50 98 ALA A N 1
ATOM 754 C CA . ALA A 1 98 ? 7.194 -13.457 2.158 1.00 95.50 98 ALA A CA 1
ATOM 755 C C . ALA A 1 98 ? 5.770 -12.863 2.077 1.00 95.50 98 ALA A C 1
ATOM 757 O O . ALA A 1 98 ? 4.820 -13.642 2.008 1.00 95.50 98 ALA A O 1
ATOM 758 N N . ASN A 1 99 ? 5.592 -11.539 2.159 1.00 95.50 99 ASN A N 1
ATOM 759 C CA . ASN A 1 99 ? 4.271 -10.901 2.261 1.00 95.50 99 ASN A CA 1
ATOM 760 C C . ASN A 1 99 ? 4.096 -9.633 1.416 1.00 95.50 99 ASN A C 1
ATOM 762 O O . ASN A 1 99 ? 3.143 -8.899 1.668 1.00 95.50 99 ASN A O 1
ATOM 766 N N . ALA A 1 100 ? 5.005 -9.363 0.482 1.00 97.81 100 ALA A N 1
ATOM 767 C CA . ALA A 1 100 ? 4.992 -8.136 -0.295 1.00 97.81 100 ALA A CA 1
ATOM 768 C C . ALA A 1 100 ? 5.310 -8.388 -1.767 1.00 97.81 100 ALA A C 1
ATOM 770 O O . ALA A 1 100 ? 6.037 -9.328 -2.103 1.00 97.81 100 ALA A O 1
ATOM 771 N N . MET A 1 101 ? 4.785 -7.525 -2.625 1.00 97.19 101 MET A N 1
ATOM 772 C CA . MET A 1 101 ? 5.038 -7.539 -4.062 1.00 97.19 101 MET A CA 1
ATOM 773 C C . MET A 1 101 ? 5.164 -6.112 -4.584 1.00 97.19 101 MET A C 1
ATOM 775 O O . MET A 1 101 ? 4.563 -5.197 -4.025 1.00 97.19 101 MET A O 1
ATOM 779 N N . TRP A 1 102 ? 5.927 -5.947 -5.657 1.00 97.38 102 TRP A N 1
ATOM 780 C CA . TRP A 1 102 ? 5.895 -4.734 -6.453 1.00 97.38 102 TRP A CA 1
ATOM 781 C C . TRP A 1 102 ? 4.817 -4.850 -7.525 1.00 97.38 102 TRP A C 1
ATOM 783 O O . TRP A 1 102 ? 4.844 -5.783 -8.334 1.00 97.38 102 TRP A O 1
ATOM 793 N N . GLU A 1 103 ? 3.923 -3.872 -7.556 1.00 95.88 103 GLU A N 1
ATOM 794 C CA . GLU A 1 103 ? 3.090 -3.540 -8.701 1.00 95.88 103 GLU A CA 1
ATOM 795 C C . GLU A 1 103 ? 3.797 -2.449 -9.521 1.00 95.88 103 GLU A C 1
ATOM 797 O O . GLU A 1 103 ? 4.134 -1.372 -9.030 1.00 95.88 103 GLU A O 1
ATOM 802 N N . LEU A 1 104 ? 4.065 -2.755 -10.785 1.00 95.94 104 LEU A N 1
ATOM 803 C CA . LEU A 1 104 ? 4.760 -1.894 -11.732 1.00 95.94 104 LEU A CA 1
ATOM 804 C C . LEU A 1 104 ? 3.759 -1.442 -12.788 1.00 95.94 104 LEU A C 1
ATOM 806 O O . LEU A 1 104 ? 3.350 -2.244 -13.629 1.00 95.94 104 LEU A O 1
ATOM 810 N N . VAL A 1 105 ? 3.375 -0.170 -12.738 1.00 93.94 105 VAL A N 1
ATOM 811 C CA . VAL A 1 105 ? 2.390 0.422 -13.649 1.00 93.94 105 VAL A CA 1
ATOM 812 C C . VAL A 1 105 ? 3.115 1.252 -14.698 1.00 93.94 105 VAL A C 1
ATOM 814 O O . VAL A 1 105 ? 3.819 2.201 -14.358 1.00 93.94 105 VAL A O 1
ATOM 817 N N . TYR A 1 106 ? 2.952 0.909 -15.970 1.00 93.31 106 TYR A N 1
ATOM 818 C CA . TYR A 1 106 ? 3.584 1.617 -17.081 1.00 93.31 106 TYR A CA 1
ATOM 819 C C . TYR A 1 106 ? 2.623 2.627 -17.715 1.00 93.31 106 TYR A C 1
ATOM 821 O O . TYR A 1 106 ? 1.413 2.413 -17.755 1.00 93.31 106 TYR A O 1
ATOM 829 N N . ASP A 1 107 ? 3.166 3.687 -18.318 1.00 90.44 107 ASP A N 1
ATOM 830 C CA . ASP A 1 107 ? 2.382 4.692 -19.061 1.00 90.44 107 ASP A CA 1
ATOM 831 C C . ASP A 1 107 ? 1.563 4.096 -20.225 1.00 90.44 107 ASP A C 1
ATOM 833 O O . ASP A 1 107 ? 0.595 4.704 -20.688 1.00 90.44 107 ASP A O 1
ATOM 837 N N . SER A 1 108 ? 1.933 2.905 -20.715 1.00 88.31 108 SER A N 1
ATOM 838 C CA . SER A 1 108 ? 1.152 2.154 -21.709 1.00 88.31 108 SER A CA 1
ATOM 839 C C . SER A 1 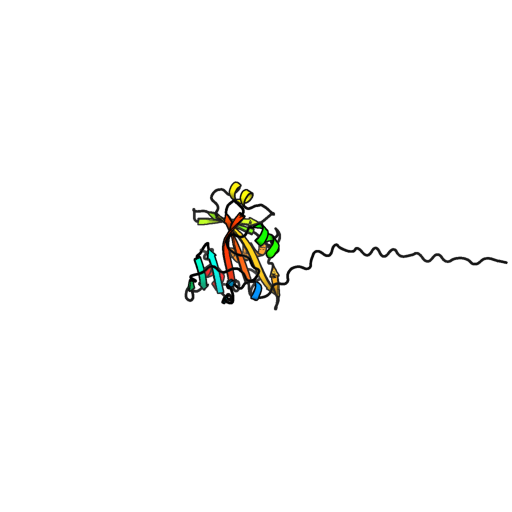108 ? -0.191 1.648 -21.172 1.00 88.31 108 SER A C 1
ATOM 841 O O . SER A 1 108 ? -1.047 1.270 -21.972 1.00 88.31 108 SER A O 1
ATOM 843 N N . GLY A 1 109 ? -0.373 1.642 -19.849 1.00 83.75 109 GLY A N 1
ATOM 844 C CA . GLY A 1 109 ? -1.462 0.967 -19.150 1.00 83.75 109 GLY A CA 1
ATOM 845 C C . GLY A 1 109 ? -1.161 -0.498 -18.825 1.00 83.75 109 GLY A C 1
ATOM 846 O O . GLY A 1 109 ? -2.006 -1.159 -18.231 1.00 83.75 109 GLY A O 1
ATOM 847 N N . ASP A 1 110 ? 0.016 -1.013 -19.197 1.00 88.00 110 ASP A N 1
ATOM 848 C CA . ASP A 1 110 ? 0.434 -2.351 -18.785 1.00 88.00 110 ASP A CA 1
ATOM 849 C C . ASP A 1 110 ? 0.783 -2.351 -17.292 1.00 88.00 110 ASP A C 1
ATOM 851 O O . ASP A 1 110 ? 1.497 -1.465 -16.816 1.00 88.00 110 ASP A O 1
ATOM 855 N N . THR A 1 111 ? 0.347 -3.387 -16.575 1.00 90.00 111 THR A N 1
ATOM 856 C CA . THR A 1 111 ? 0.736 -3.626 -15.181 1.00 90.00 111 THR A CA 1
ATOM 857 C C . THR A 1 111 ? 1.500 -4.936 -15.072 1.00 90.00 111 THR A C 1
ATOM 859 O O . THR A 1 111 ? 1.112 -5.962 -15.638 1.00 90.00 111 THR A O 1
ATOM 862 N N . ARG A 1 112 ? 2.615 -4.918 -14.338 1.00 91.06 112 ARG A N 1
ATOM 863 C CA . ARG A 1 112 ? 3.416 -6.105 -14.038 1.00 91.06 112 ARG A CA 1
ATOM 864 C C . ARG A 1 112 ? 3.585 -6.275 -12.540 1.00 91.06 112 ARG A C 1
ATOM 866 O O . ARG A 1 112 ? 3.833 -5.321 -11.820 1.00 91.06 112 ARG A O 1
ATOM 873 N N . VAL A 1 113 ? 3.562 -7.529 -12.107 1.00 91.94 113 VAL A N 1
ATOM 874 C CA . VAL A 1 113 ? 3.750 -7.910 -10.708 1.00 91.94 113 VAL A CA 1
ATOM 875 C C . VAL A 1 113 ? 5.040 -8.685 -10.562 1.00 91.94 113 VAL A C 1
ATOM 877 O O . VAL A 1 113 ? 5.309 -9.611 -11.337 1.00 91.94 113 VAL A O 1
ATOM 880 N N . ILE A 1 114 ? 5.832 -8.338 -9.559 1.00 94.69 114 ILE A N 1
ATOM 881 C CA . ILE A 1 114 ? 6.998 -9.121 -9.153 1.00 94.69 114 ILE A CA 1
ATOM 882 C C . ILE A 1 114 ? 7.021 -9.251 -7.633 1.00 94.69 114 ILE A C 1
ATOM 884 O O . ILE A 1 114 ? 6.579 -8.365 -6.910 1.00 94.69 114 ILE A O 1
ATOM 888 N N . ASN A 1 115 ? 7.541 -10.367 -7.129 1.00 95.12 115 ASN A N 1
ATOM 889 C CA . ASN A 1 115 ? 7.736 -10.504 -5.689 1.00 95.12 115 ASN A CA 1
ATOM 890 C C . ASN A 1 115 ? 8.786 -9.496 -5.218 1.00 95.12 115 ASN A C 1
ATOM 892 O O . ASN A 1 115 ? 9.788 -9.295 -5.898 1.00 95.12 115 ASN A O 1
ATOM 896 N N . TYR A 1 116 ? 8.574 -8.928 -4.037 1.00 97.25 116 TYR A N 1
ATOM 897 C CA . TYR A 1 116 ? 9.615 -8.187 -3.337 1.00 97.25 116 TYR A CA 1
ATOM 898 C C . TYR A 1 116 ? 10.698 -9.166 -2.854 1.00 97.25 116 TYR A C 1
ATOM 900 O O . TYR A 1 116 ? 10.363 -10.157 -2.207 1.00 97.25 116 TYR A O 1
ATOM 908 N N . ASP A 1 117 ? 11.977 -8.903 -3.114 1.00 97.12 117 ASP A N 1
ATOM 909 C CA . ASP A 1 117 ? 13.132 -9.677 -2.628 1.00 97.12 117 ASP A CA 1
ATOM 910 C C . ASP A 1 117 ? 14.179 -8.797 -1.910 1.00 97.12 117 ASP A C 1
ATOM 912 O O . ASP A 1 117 ? 15.376 -9.090 -1.877 1.00 97.12 117 ASP A O 1
ATOM 916 N N . ASN A 1 118 ? 13.711 -7.754 -1.215 1.00 97.31 118 ASN A N 1
ATOM 917 C CA . ASN A 1 118 ? 14.525 -6.758 -0.494 1.00 97.31 118 ASN A CA 1
ATOM 918 C C . ASN A 1 118 ? 15.285 -5.772 -1.387 1.00 97.31 118 ASN A C 1
ATOM 920 O O . ASN A 1 118 ? 16.277 -5.191 -0.944 1.00 97.31 118 ASN A O 1
ATOM 924 N N . GLU A 1 119 ? 14.820 -5.568 -2.613 1.00 96.62 119 GLU A N 1
ATOM 925 C CA . GLU A 1 119 ? 15.328 -4.514 -3.479 1.00 96.62 119 GLU A CA 1
ATOM 926 C C . GLU A 1 119 ? 15.007 -3.137 -2.891 1.00 96.62 119 GLU A C 1
ATOM 928 O O . GLU A 1 119 ? 13.985 -2.914 -2.233 1.00 96.62 119 GLU A O 1
ATOM 933 N N . THR A 1 120 ? 15.893 -2.190 -3.149 1.00 96.19 120 THR A N 1
ATOM 934 C CA . THR A 1 120 ? 15.644 -0.767 -2.922 1.00 96.19 120 THR A CA 1
ATOM 935 C C . THR A 1 120 ? 14.780 -0.187 -4.043 1.00 96.19 120 THR A C 1
ATOM 937 O O . THR A 1 120 ? 14.715 -0.738 -5.141 1.00 96.19 120 THR A O 1
ATOM 940 N N . ALA A 1 121 ? 14.157 0.971 -3.800 1.00 95.88 121 ALA A N 1
ATOM 941 C CA . ALA A 1 121 ? 13.446 1.691 -4.857 1.00 95.88 121 ALA A CA 1
ATOM 942 C C . ALA A 1 121 ? 14.373 2.008 -6.049 1.00 95.88 121 ALA A C 1
ATOM 944 O O . ALA A 1 121 ? 13.996 1.764 -7.189 1.00 95.88 121 ALA A O 1
ATOM 945 N N . GLU A 1 122 ? 15.612 2.450 -5.798 1.00 96.88 122 GLU A N 1
ATOM 946 C CA . GLU A 1 122 ? 16.594 2.740 -6.856 1.00 96.88 122 GLU A CA 1
ATOM 947 C C . GLU A 1 122 ? 16.846 1.520 -7.758 1.00 96.88 122 GLU A C 1
ATOM 949 O O . GLU A 1 122 ? 16.903 1.645 -8.981 1.00 96.88 122 GLU A O 1
ATOM 954 N N . GLU A 1 123 ? 16.981 0.327 -7.172 1.00 97.44 123 GLU A N 1
ATOM 955 C CA . GLU A 1 123 ? 17.176 -0.915 -7.928 1.00 97.44 123 GLU A CA 1
ATOM 956 C C . GLU A 1 123 ? 15.961 -1.247 -8.797 1.00 97.44 123 GLU A C 1
ATOM 958 O O . GLU A 1 123 ? 16.134 -1.588 -9.969 1.00 97.44 123 GLU A O 1
ATOM 963 N N . ILE A 1 124 ? 14.749 -1.072 -8.263 1.00 97.12 124 ILE A N 1
ATOM 964 C CA . ILE A 1 124 ? 13.501 -1.296 -9.000 1.00 97.12 124 ILE A CA 1
ATOM 965 C C . ILE A 1 124 ? 13.367 -0.323 -10.168 1.00 97.12 124 ILE A C 1
ATOM 967 O O . ILE A 1 124 ? 13.175 -0.763 -11.298 1.00 97.12 124 ILE A O 1
ATOM 971 N N . TYR A 1 125 ? 13.546 0.977 -9.937 1.00 96.12 125 TYR A N 1
ATOM 972 C CA . TYR A 1 125 ? 13.449 1.987 -10.995 1.00 96.12 125 TYR A CA 1
ATOM 973 C C . TYR A 1 125 ? 14.543 1.848 -12.061 1.00 96.12 125 TYR A C 1
ATOM 975 O O . TYR A 1 125 ? 14.339 2.218 -13.215 1.00 96.12 125 TYR A O 1
ATOM 983 N N . LYS A 1 126 ? 15.703 1.293 -11.700 1.00 96.75 126 LYS A N 1
ATOM 984 C CA . LYS A 1 126 ? 16.789 1.013 -12.645 1.00 96.75 126 LYS A CA 1
ATOM 985 C C . LYS A 1 126 ? 16.544 -0.236 -13.490 1.00 96.75 126 LYS A C 1
ATOM 987 O O . LYS A 1 126 ? 16.968 -0.278 -14.641 1.00 96.75 126 LYS A O 1
ATOM 992 N N . GLU A 1 127 ? 15.959 -1.284 -12.918 1.00 96.69 127 GLU A N 1
ATOM 993 C CA . GLU A 1 127 ? 15.663 -2.521 -13.651 1.00 96.69 127 GLU A CA 1
ATOM 994 C C . GLU A 1 127 ? 14.406 -2.381 -14.517 1.00 96.69 127 GLU A C 1
ATOM 996 O O . GLU A 1 127 ? 14.364 -2.883 -15.643 1.00 96.69 127 GLU A O 1
ATOM 1001 N N . TYR A 1 128 ? 13.408 -1.670 -14.001 1.00 94.81 128 TYR A N 1
ATOM 1002 C CA . TYR A 1 128 ? 12.106 -1.453 -14.614 1.00 94.81 128 TYR A CA 1
ATOM 1003 C C . TYR A 1 128 ? 11.951 0.021 -14.985 1.00 94.81 128 TYR A C 1
ATOM 1005 O O . TYR A 1 128 ? 11.091 0.719 -14.451 1.00 94.81 128 TYR A O 1
ATOM 1013 N N . GLU A 1 129 ? 12.807 0.487 -15.899 1.00 88.50 129 GLU A N 1
ATOM 1014 C CA . GLU A 1 129 ? 12.737 1.851 -16.432 1.00 88.50 129 GLU A CA 1
ATOM 1015 C C . GLU A 1 129 ? 11.303 2.177 -16.896 1.00 88.50 129 GLU A C 1
ATOM 1017 O O . GLU A 1 129 ? 10.596 1.316 -17.427 1.00 88.50 129 GLU A O 1
ATOM 1022 N N . ASP A 1 130 ? 10.878 3.419 -16.662 1.00 88.88 130 ASP A N 1
ATOM 1023 C CA . ASP A 1 130 ? 9.545 3.955 -16.979 1.00 88.88 130 ASP A CA 1
ATOM 1024 C C . ASP A 1 130 ? 8.359 3.336 -16.206 1.00 88.88 130 ASP A C 1
ATOM 1026 O O . ASP A 1 130 ? 7.216 3.746 -16.414 1.00 88.88 130 ASP A O 1
ATOM 1030 N N . ALA A 1 131 ? 8.593 2.387 -15.292 1.00 94.56 131 ALA A N 1
ATOM 1031 C CA . ALA A 1 131 ? 7.547 1.897 -14.399 1.00 94.56 131 ALA A CA 1
ATOM 1032 C C . ALA A 1 131 ? 7.296 2.880 -13.252 1.00 94.56 131 ALA A C 1
ATOM 1034 O O . ALA A 1 131 ? 8.228 3.376 -12.622 1.00 94.56 131 ALA A O 1
ATOM 1035 N N . ASN A 1 132 ? 6.030 3.084 -12.905 1.00 94.75 132 ASN A N 1
ATOM 1036 C CA . ASN A 1 132 ? 5.643 3.636 -11.620 1.00 94.75 132 ASN A CA 1
ATOM 1037 C C . ASN A 1 132 ? 5.479 2.492 -10.606 1.00 94.75 132 ASN A C 1
ATOM 1039 O O . ASN A 1 132 ? 4.602 1.643 -10.773 1.00 94.75 132 ASN A O 1
ATOM 1043 N N . ALA A 1 133 ? 6.332 2.449 -9.581 1.00 96.62 133 ALA A N 1
ATOM 1044 C CA . ALA A 1 133 ? 6.430 1.318 -8.667 1.00 96.62 133 ALA A CA 1
ATOM 1045 C C . ALA A 1 133 ? 5.607 1.524 -7.386 1.00 96.62 133 ALA A C 1
ATOM 1047 O O . ALA A 1 133 ? 5.723 2.540 -6.693 1.00 96.62 133 ALA A O 1
ATOM 1048 N N . TRP A 1 134 ? 4.807 0.518 -7.047 1.00 97.50 134 TRP A N 1
ATOM 1049 C CA . TRP A 1 134 ? 4.016 0.431 -5.825 1.00 97.50 134 TRP A CA 1
ATOM 1050 C C . TRP A 1 134 ? 4.425 -0.811 -5.039 1.00 97.50 134 TRP A C 1
ATOM 1052 O O . TRP A 1 134 ? 4.535 -1.889 -5.614 1.00 97.50 134 TRP A O 1
ATOM 1062 N N . LEU A 1 135 ? 4.688 -0.667 -3.737 1.00 98.19 135 LEU A N 1
ATOM 1063 C CA . LEU A 1 135 ? 4.981 -1.798 -2.856 1.00 98.19 135 LEU A CA 1
ATOM 1064 C C . LEU A 1 135 ? 3.753 -2.142 -2.018 1.00 98.19 135 LEU A C 1
ATOM 1066 O O . LEU A 1 135 ? 3.390 -1.413 -1.086 1.00 98.19 135 LEU A O 1
ATOM 1070 N N . ASP A 1 136 ? 3.176 -3.300 -2.305 1.00 97.94 136 ASP A N 1
ATOM 1071 C CA . ASP A 1 136 ? 1.909 -3.727 -1.733 1.00 97.94 136 ASP A CA 1
ATOM 1072 C C . ASP A 1 136 ? 2.106 -4.787 -0.659 1.00 97.94 136 ASP A C 1
ATOM 1074 O O . ASP A 1 136 ? 2.906 -5.718 -0.801 1.00 97.94 136 ASP A O 1
ATOM 1078 N N . ILE A 1 137 ? 1.314 -4.681 0.405 1.00 97.44 137 ILE A N 1
ATOM 1079 C CA . ILE A 1 137 ? 1.083 -5.757 1.366 1.00 97.44 137 ILE A CA 1
ATOM 1080 C C . ILE A 1 137 ? -0.417 -5.942 1.588 1.00 97.44 137 ILE A C 1
ATOM 1082 O O . ILE A 1 137 ? -1.191 -4.986 1.575 1.00 97.44 137 ILE A O 1
ATOM 1086 N N . ALA A 1 138 ? -0.823 -7.176 1.880 1.00 95.81 138 ALA A N 1
ATOM 1087 C CA . ALA A 1 138 ? -2.198 -7.493 2.247 1.00 95.81 138 ALA A CA 1
ATOM 1088 C C . ALA A 1 138 ? -2.315 -8.030 3.671 1.00 95.81 138 ALA A C 1
ATOM 1090 O O . ALA A 1 138 ? -1.422 -8.691 4.217 1.00 95.81 138 ALA A O 1
ATOM 1091 N N . PHE A 1 139 ? -3.499 -7.824 4.229 1.00 94.75 139 PHE A N 1
ATOM 1092 C CA . PHE A 1 139 ? -3.972 -8.400 5.470 1.00 94.75 139 PHE A CA 1
ATOM 1093 C C . PHE A 1 139 ? -5.319 -9.061 5.229 1.00 94.75 139 PHE A C 1
ATOM 1095 O O . PHE A 1 139 ? -6.152 -8.541 4.497 1.00 94.75 139 PHE A O 1
ATOM 1102 N N . TYR A 1 140 ? -5.562 -10.181 5.893 1.00 93.25 140 TYR A N 1
ATOM 1103 C CA . TYR A 1 140 ? -6.879 -10.803 5.942 1.00 93.25 140 TYR A CA 1
ATOM 1104 C C . TYR A 1 140 ? -7.270 -11.070 7.387 1.00 93.25 140 TYR A C 1
ATOM 1106 O O . TYR A 1 140 ? -6.422 -11.180 8.287 1.00 93.25 140 TYR A O 1
ATOM 1114 N N . LYS A 1 141 ? -8.569 -11.186 7.615 1.00 90.88 141 LYS A N 1
ATOM 1115 C CA . LYS A 1 141 ? -9.119 -11.471 8.932 1.00 90.88 141 LYS A CA 1
ATOM 1116 C C . LYS A 1 141 ? -9.325 -12.971 9.109 1.00 90.88 141 LYS A C 1
ATOM 1118 O O . LYS A 1 141 ? -9.961 -13.623 8.297 1.00 90.88 141 LYS A O 1
ATOM 1123 N N . ASP A 1 142 ? -8.779 -13.514 10.193 1.00 86.56 142 ASP A N 1
ATOM 1124 C CA . ASP A 1 142 ? -9.043 -14.874 10.669 1.00 86.56 142 ASP A CA 1
ATOM 1125 C C . ASP A 1 142 ? -9.742 -14.775 12.031 1.00 86.56 142 ASP A C 1
ATOM 1127 O O . ASP A 1 142 ? -9.131 -14.464 13.067 1.00 86.56 142 ASP A O 1
ATOM 1131 N N . GLY A 1 143 ? -11.063 -14.952 12.010 1.00 85.81 143 GLY A N 1
ATOM 1132 C CA . GLY A 1 143 ? -11.930 -14.685 13.152 1.00 85.81 143 GLY A CA 1
ATOM 1133 C C . GLY A 1 143 ? -11.939 -13.198 13.513 1.00 85.81 143 GLY A C 1
ATOM 1134 O O . GLY A 1 143 ? -12.482 -12.373 12.788 1.00 85.81 143 GLY A O 1
ATOM 1135 N N . SER A 1 144 ? -11.363 -12.839 14.663 1.00 85.12 144 SER A N 1
ATOM 1136 C CA . SER A 1 144 ? -11.274 -11.443 15.124 1.00 85.12 144 SER A CA 1
ATOM 1137 C C . SER A 1 144 ? -9.881 -10.829 14.974 1.00 85.12 144 SER A C 1
ATOM 1139 O O . SER A 1 144 ? -9.633 -9.746 15.506 1.00 85.12 144 SER A O 1
ATOM 1141 N N . LYS A 1 145 ? -8.946 -11.531 14.323 1.00 87.75 145 LYS A N 1
ATOM 1142 C CA . LYS A 1 145 ? -7.543 -11.118 14.226 1.00 87.75 145 LYS A CA 1
ATOM 1143 C C . LYS A 1 145 ? -7.151 -10.869 12.782 1.00 87.75 145 LYS A C 1
ATOM 1145 O O . LYS A 1 145 ? -7.391 -11.713 11.927 1.00 87.75 145 LYS A O 1
ATOM 1150 N N . TRP A 1 146 ? -6.456 -9.765 12.561 1.00 92.19 146 TRP A N 1
ATOM 1151 C CA . TRP A 1 146 ? -5.795 -9.473 11.298 1.00 92.19 146 TRP A CA 1
ATOM 1152 C C . TRP A 1 146 ? -4.456 -10.206 11.201 1.00 92.19 146 TRP A C 1
ATOM 1154 O O . TRP A 1 146 ? -3.697 -10.290 12.176 1.00 92.19 146 TRP A O 1
ATOM 1164 N N . LYS A 1 147 ? -4.171 -10.747 10.018 1.00 91.19 147 LYS A N 1
ATOM 1165 C CA . LYS A 1 147 ? -2.950 -11.484 9.688 1.00 91.19 147 LYS A CA 1
ATOM 1166 C C . LYS A 1 147 ? -2.395 -10.993 8.361 1.00 91.19 147 LYS A C 1
ATOM 1168 O O . LYS A 1 147 ? -3.170 -10.748 7.447 1.00 91.19 147 LYS A O 1
ATOM 1173 N N . ASN A 1 148 ? -1.070 -10.929 8.241 1.00 92.50 148 ASN A N 1
ATOM 1174 C CA . ASN A 1 148 ? -0.429 -10.673 6.951 1.00 92.50 148 ASN A CA 1
ATOM 1175 C C . ASN A 1 148 ? -0.755 -11.820 5.992 1.00 92.50 148 ASN A C 1
ATOM 1177 O O . ASN A 1 148 ? -0.653 -12.997 6.357 1.00 92.50 148 ASN A O 1
ATOM 1181 N N . MET A 1 149 ? -1.116 -11.453 4.775 1.00 93.38 149 MET A N 1
ATOM 1182 C CA . MET A 1 149 ? -1.272 -12.349 3.642 1.00 93.38 149 MET A CA 1
ATOM 1183 C C . MET A 1 149 ? 0.110 -12.704 3.073 1.00 93.38 149 MET A C 1
ATOM 1185 O O . MET A 1 149 ? 1.058 -11.933 3.224 1.00 93.38 149 MET A O 1
ATOM 1189 N N . ALA A 1 150 ? 0.261 -13.885 2.473 1.00 93.12 150 ALA A N 1
ATOM 1190 C CA . ALA A 1 150 ? 1.492 -14.208 1.755 1.00 93.12 150 ALA A CA 1
ATOM 1191 C C . ALA A 1 150 ? 1.525 -13.472 0.405 1.00 93.12 150 ALA A C 1
ATOM 1193 O O . ALA A 1 150 ? 0.475 -13.199 -0.164 1.00 93.12 150 ALA A O 1
ATOM 1194 N N . ALA A 1 151 ? 2.714 -13.194 -0.136 1.00 92.81 151 ALA A N 1
ATOM 1195 C CA . ALA A 1 151 ? 2.850 -12.460 -1.403 1.00 92.81 151 ALA A CA 1
ATOM 1196 C C . ALA A 1 151 ? 2.105 -13.136 -2.574 1.00 92.81 151 ALA A C 1
ATOM 1198 O O . ALA A 1 151 ? 1.437 -12.468 -3.354 1.00 92.81 151 ALA A O 1
ATOM 1199 N N . ALA A 1 152 ? 2.153 -14.472 -2.652 1.00 88.88 152 ALA A N 1
ATOM 1200 C CA . ALA A 1 152 ? 1.442 -15.229 -3.686 1.00 88.88 152 ALA A CA 1
ATOM 1201 C C . ALA A 1 152 ? -0.088 -15.088 -3.585 1.00 88.88 152 ALA A C 1
ATOM 1203 O O . ALA A 1 152 ? -0.767 -14.990 -4.600 1.00 88.88 152 ALA A O 1
ATOM 1204 N N . ASP A 1 153 ? -0.611 -15.053 -2.360 1.00 91.31 153 ASP A N 1
ATOM 1205 C CA . ASP A 1 153 ? -2.040 -14.880 -2.099 1.00 91.31 153 ASP A CA 1
ATOM 1206 C C . ASP A 1 153 ? -2.488 -13.432 -2.363 1.00 91.31 153 ASP A C 1
ATOM 1208 O O . ASP A 1 153 ? -3.598 -13.204 -2.837 1.00 91.31 153 ASP A O 1
ATOM 1212 N N . LEU A 1 154 ? -1.616 -12.456 -2.077 1.00 92.81 154 LEU A N 1
ATOM 1213 C CA . LEU A 1 154 ? -1.836 -11.042 -2.384 1.00 92.81 154 LEU A CA 1
ATOM 1214 C C . LEU A 1 154 ? -1.967 -10.826 -3.894 1.00 92.81 154 LEU A C 1
ATOM 1216 O O . LEU A 1 154 ? -2.916 -10.174 -4.312 1.00 92.81 15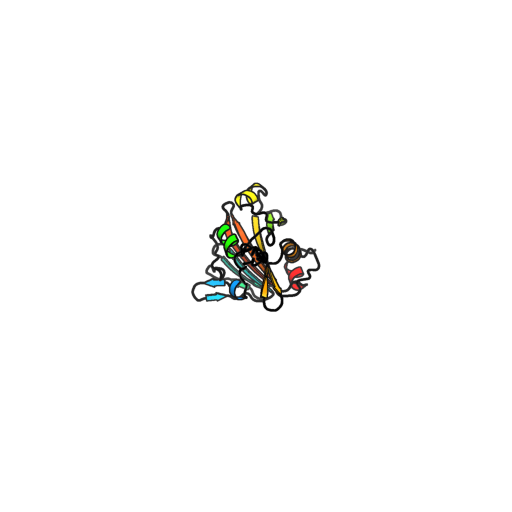4 LEU A O 1
ATOM 1220 N N . ALA A 1 155 ? -1.071 -11.405 -4.698 1.00 88.62 155 ALA A N 1
ATOM 1221 C CA . ALA A 1 155 ? -1.162 -11.327 -6.155 1.00 88.62 155 ALA A CA 1
ATOM 1222 C C . ALA A 1 155 ? -2.494 -11.903 -6.670 1.00 88.62 155 ALA A C 1
ATOM 1224 O O . ALA A 1 155 ? -3.192 -11.239 -7.432 1.00 88.62 155 ALA A O 1
ATOM 1225 N N . ASP A 1 156 ? -2.891 -13.084 -6.178 1.00 88.62 156 ASP A N 1
ATOM 1226 C CA . ASP A 1 156 ? -4.158 -13.724 -6.558 1.00 88.62 156 ASP A CA 1
ATOM 1227 C C . ASP A 1 156 ? -5.387 -12.862 -6.179 1.00 88.62 156 ASP A C 1
ATOM 1229 O O . ASP A 1 156 ? -6.379 -12.852 -6.904 1.00 88.62 156 ASP A O 1
ATOM 1233 N N . VAL A 1 157 ? -5.340 -12.131 -5.056 1.00 90.12 157 VAL A N 1
ATOM 1234 C CA . VAL A 1 157 ? -6.437 -11.267 -4.577 1.00 90.12 157 VAL A CA 1
ATOM 1235 C C . VAL A 1 157 ? -6.468 -9.900 -5.267 1.00 90.12 157 VAL A C 1
ATOM 1237 O O . VAL A 1 157 ? -7.551 -9.393 -5.557 1.00 90.12 157 VAL A O 1
ATOM 1240 N N . TRP A 1 158 ? -5.313 -9.281 -5.506 1.00 89.81 158 TRP A N 1
ATOM 1241 C CA . TRP A 1 158 ? -5.226 -7.953 -6.121 1.00 89.81 158 TRP A CA 1
ATOM 1242 C C . TRP A 1 158 ? -5.600 -8.004 -7.605 1.00 89.81 158 TRP A C 1
ATOM 1244 O O . TRP A 1 158 ? -6.454 -7.240 -8.045 1.00 89.81 158 TRP A O 1
ATOM 1254 N N . PHE A 1 159 ? -5.057 -8.982 -8.337 1.00 85.38 159 PHE A N 1
ATOM 1255 C CA . PHE A 1 159 ? -5.259 -9.135 -9.785 1.00 85.38 159 PHE A CA 1
ATOM 1256 C C . PHE A 1 159 ? -6.372 -10.112 -10.161 1.00 85.38 159 PHE A C 1
ATOM 1258 O O . PHE A 1 159 ? -6.603 -10.368 -11.335 1.00 85.38 159 PHE A O 1
ATOM 1265 N N . CYS A 1 160 ? -7.085 -10.644 -9.168 1.00 83.50 160 CYS A N 1
ATOM 1266 C CA . CYS A 1 160 ? -8.220 -11.547 -9.359 1.00 83.50 160 CYS A CA 1
ATOM 1267 C C . CYS A 1 160 ? -7.893 -12.840 -10.142 1.00 83.50 160 CYS A C 1
ATOM 1269 O O . CYS A 1 160 ? -8.787 -13.496 -10.667 1.00 83.50 160 CYS A O 1
ATOM 1271 N N . ASP A 1 161 ? -6.622 -13.257 -10.171 1.00 75.94 161 ASP A N 1
ATOM 1272 C CA . ASP A 1 161 ? -6.124 -14.364 -11.005 1.00 75.94 161 ASP A CA 1
ATOM 1273 C C . ASP A 1 161 ? -6.658 -15.754 -10.606 1.00 75.94 161 ASP A C 1
ATOM 1275 O O . ASP A 1 161 ? -6.539 -16.722 -11.369 1.00 75.94 161 ASP A O 1
ATOM 1279 N N . LYS A 1 162 ? -7.213 -15.903 -9.393 1.00 73.88 162 LYS A N 1
ATOM 1280 C CA . LYS A 1 162 ? -7.800 -17.163 -8.912 1.00 73.88 162 LYS A CA 1
ATOM 1281 C C . LYS A 1 162 ? -9.025 -16.953 -8.029 1.00 73.88 162 LYS A C 1
ATOM 1283 O O . LYS A 1 162 ? -9.175 -15.949 -7.335 1.00 73.88 162 LYS A O 1
ATOM 1288 N N . ASP A 1 163 ? -9.841 -18.005 -7.944 1.00 69.56 163 ASP A N 1
ATOM 1289 C CA . ASP A 1 163 ? -10.807 -18.179 -6.858 1.00 69.56 163 ASP A CA 1
ATOM 1290 C C . ASP A 1 163 ? -10.063 -18.204 -5.512 1.00 69.56 163 ASP A C 1
ATOM 1292 O O . ASP A 1 163 ? -9.556 -19.237 -5.062 1.00 69.56 163 ASP A O 1
ATOM 1296 N N . SER A 1 164 ? -9.975 -17.047 -4.864 1.00 66.75 164 SER A N 1
ATOM 1297 C CA . SER A 1 164 ? -9.330 -16.906 -3.567 1.00 66.75 164 SER A CA 1
ATOM 1298 C C . SER A 1 164 ? -10.162 -17.557 -2.459 1.00 66.75 164 SER A C 1
ATOM 1300 O O . SER A 1 164 ? -11.394 -17.460 -2.410 1.00 66.75 164 SER A O 1
ATOM 1302 N N . SER A 1 165 ? -9.484 -18.208 -1.509 1.00 67.12 165 SER A N 1
ATOM 1303 C CA . SER A 1 165 ? -10.126 -18.712 -0.289 1.00 67.12 165 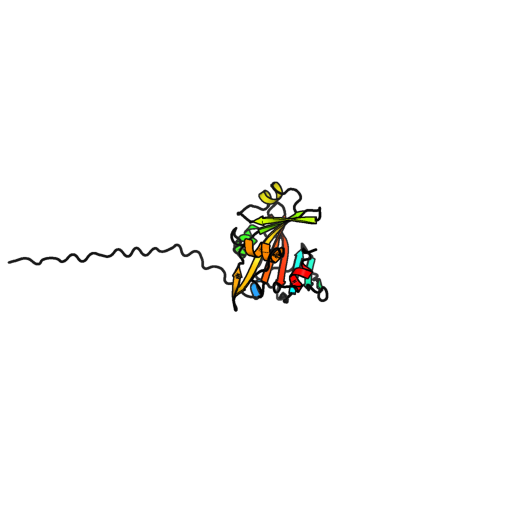SER A CA 1
ATOM 1304 C C . SER A 1 165 ? -10.430 -17.615 0.736 1.00 67.12 165 SER A C 1
ATOM 1306 O O . SER A 1 165 ? -11.128 -17.885 1.715 1.00 67.12 165 SER A O 1
ATOM 1308 N N . TYR A 1 166 ? -9.920 -16.395 0.535 1.00 69.44 166 TYR A N 1
ATOM 1309 C CA . TYR A 1 166 ? -10.087 -15.263 1.448 1.00 69.44 166 TYR A CA 1
ATOM 1310 C C . TYR A 1 166 ? -11.457 -14.604 1.273 1.00 69.44 166 TYR A C 1
ATOM 1312 O O . TYR A 1 166 ? -11.563 -13.495 0.777 1.00 69.44 166 TYR A O 1
ATOM 1320 N N . LYS A 1 167 ? -12.524 -15.289 1.693 1.00 64.31 167 LYS A N 1
ATOM 1321 C CA . LYS A 1 167 ? -13.906 -14.771 1.607 1.00 64.31 167 LYS A CA 1
ATOM 1322 C C . LYS A 1 167 ? -14.309 -13.841 2.760 1.00 64.31 167 LYS A C 1
ATOM 1324 O O . LYS A 1 167 ? -15.485 -13.511 2.883 1.00 64.31 167 LYS A O 1
ATOM 1329 N N . ASP A 1 168 ? -13.351 -13.468 3.603 1.00 80.38 168 ASP A N 1
ATOM 1330 C CA . ASP A 1 168 ? -13.536 -12.575 4.748 1.00 80.38 168 ASP A CA 1
ATOM 1331 C C . ASP A 1 168 ? -12.968 -11.172 4.442 1.00 80.38 168 ASP A C 1
ATOM 1333 O O . ASP A 1 168 ? -12.588 -10.868 3.313 1.00 80.38 168 ASP A O 1
ATOM 1337 N N . ASP A 1 169 ? -12.924 -10.315 5.464 1.00 92.62 169 ASP A N 1
ATOM 1338 C CA . ASP A 1 169 ? -12.350 -8.968 5.424 1.00 92.62 169 ASP A CA 1
ATOM 1339 C C . ASP A 1 169 ? -10.872 -8.998 4.970 1.00 92.62 169 ASP A C 1
ATOM 1341 O O . ASP A 1 169 ? -10.031 -9.653 5.602 1.00 92.62 169 ASP A O 1
ATOM 1345 N N . VAL A 1 170 ? -10.551 -8.242 3.920 1.00 94.62 170 VAL A N 1
ATOM 1346 C CA . VAL A 1 170 ? -9.205 -8.042 3.365 1.00 94.62 170 VAL A CA 1
ATOM 1347 C C . VAL A 1 170 ? -8.864 -6.557 3.368 1.00 94.62 170 VAL A C 1
ATOM 1349 O O . VAL A 1 170 ? -9.688 -5.732 2.985 1.00 94.62 170 VAL A O 1
ATOM 1352 N N . VAL A 1 171 ? -7.640 -6.225 3.774 1.00 96.31 171 VAL A N 1
ATOM 1353 C CA . VAL A 1 171 ? -7.063 -4.888 3.620 1.00 96.31 171 VAL A CA 1
ATOM 1354 C C . VAL A 1 171 ? -5.811 -4.969 2.765 1.00 96.31 171 VAL A C 1
ATOM 1356 O O . VAL A 1 171 ? -4.933 -5.777 3.061 1.00 96.31 171 VAL A O 1
ATOM 1359 N N . ILE A 1 172 ? -5.696 -4.112 1.757 1.00 96.56 172 ILE A N 1
ATOM 1360 C CA . ILE A 1 172 ? -4.459 -3.914 0.996 1.00 96.56 172 ILE A CA 1
ATOM 1361 C C . ILE A 1 172 ? -3.918 -2.533 1.319 1.00 96.56 172 ILE A C 1
ATOM 1363 O O . ILE A 1 172 ? -4.671 -1.563 1.314 1.00 96.56 172 ILE A O 1
ATOM 1367 N N . LEU A 1 173 ? -2.634 -2.473 1.662 1.00 97.38 173 LEU A N 1
ATOM 1368 C CA . LEU A 1 173 ? -1.880 -1.245 1.863 1.00 97.38 173 LEU A CA 1
ATOM 1369 C C . LEU A 1 173 ? -0.811 -1.167 0.778 1.00 97.38 173 LEU A C 1
ATOM 1371 O O . LEU A 1 173 ? 0.062 -2.033 0.708 1.00 97.38 173 LEU A O 1
ATOM 1375 N N . SER A 1 174 ? -0.878 -0.100 -0.003 1.00 97.50 174 SER A N 1
ATOM 1376 C CA . SER A 1 174 ? -0.027 0.149 -1.158 1.00 97.50 174 SER A CA 1
ATOM 1377 C C . SER A 1 174 ? 0.692 1.476 -0.980 1.00 97.50 174 SER A C 1
ATOM 1379 O O . SER A 1 174 ? 0.057 2.499 -0.690 1.00 97.50 174 SER A O 1
ATOM 1381 N N . VAL A 1 175 ? 2.015 1.476 -1.151 1.00 97.88 175 VAL A N 1
ATOM 1382 C CA . VAL A 1 175 ? 2.821 2.704 -1.124 1.00 97.88 175 VAL A CA 1
ATOM 1383 C C . VAL A 1 175 ? 3.521 2.916 -2.456 1.00 97.88 175 VAL A C 1
ATOM 1385 O O . VAL A 1 175 ? 4.219 2.035 -2.945 1.00 97.88 175 VAL A O 1
ATOM 1388 N N . ASN A 1 176 ? 3.359 4.104 -3.025 1.00 97.62 176 ASN A N 1
ATOM 1389 C CA . ASN A 1 176 ? 4.106 4.539 -4.198 1.00 97.62 176 ASN A CA 1
ATOM 1390 C C . ASN A 1 176 ? 5.348 5.304 -3.755 1.00 97.62 176 ASN A C 1
ATOM 1392 O O . ASN A 1 176 ? 5.256 6.126 -2.837 1.00 97.62 176 ASN A O 1
ATOM 1396 N N . THR A 1 177 ? 6.480 5.094 -4.417 1.00 96.12 177 THR A N 1
ATOM 1397 C CA . THR A 1 177 ? 7.739 5.785 -4.099 1.00 96.12 177 THR A CA 1
ATOM 1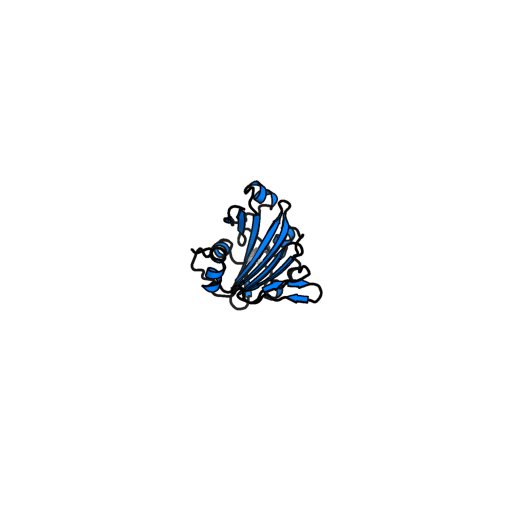398 C C . THR A 1 177 ? 8.309 6.509 -5.309 1.00 96.12 177 THR A C 1
ATOM 1400 O O . THR A 1 177 ? 7.978 6.172 -6.431 1.00 96.12 177 THR A O 1
ATOM 1403 N N . ASP A 1 178 ? 9.202 7.474 -5.097 1.00 95.94 178 ASP A N 1
ATOM 1404 C CA . ASP A 1 178 ? 10.149 7.891 -6.138 1.00 95.94 178 ASP A CA 1
ATOM 1405 C C . ASP A 1 178 ? 11.402 6.990 -6.151 1.00 95.94 178 ASP A C 1
ATOM 1407 O O . ASP A 1 178 ? 11.543 6.085 -5.323 1.00 95.94 178 ASP A O 1
ATOM 1411 N N . ASP A 1 179 ? 12.323 7.241 -7.084 1.00 95.31 179 ASP A N 1
ATOM 1412 C CA . ASP A 1 179 ? 13.574 6.484 -7.248 1.00 95.31 179 ASP A CA 1
ATOM 1413 C C . ASP A 1 179 ? 14.511 6.560 -6.029 1.00 95.31 179 ASP A C 1
ATOM 1415 O O . ASP A 1 179 ? 15.318 5.660 -5.800 1.00 95.31 179 ASP A O 1
ATOM 1419 N N . SER A 1 180 ? 14.365 7.595 -5.199 1.00 96.50 180 SER A N 1
ATOM 1420 C CA . SER A 1 180 ? 15.085 7.746 -3.934 1.00 96.50 180 SER A CA 1
ATOM 1421 C C . SER A 1 180 ? 14.469 6.940 -2.785 1.00 96.50 180 SER A C 1
ATO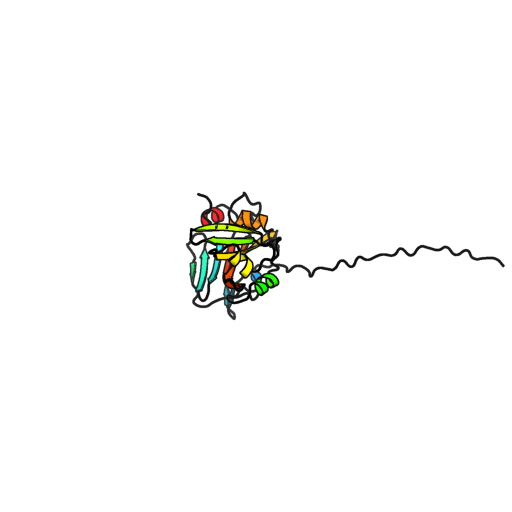M 1423 O O . SER A 1 180 ? 15.028 6.895 -1.687 1.00 96.50 180 SER A O 1
ATOM 1425 N N . GLY A 1 181 ? 13.316 6.307 -3.021 1.00 96.50 181 GLY A N 1
ATOM 1426 C CA . GLY A 1 181 ? 12.549 5.576 -2.020 1.00 96.50 181 GLY A CA 1
ATOM 1427 C C . GLY A 1 181 ? 11.702 6.478 -1.131 1.00 96.50 181 GLY A C 1
ATOM 1428 O O . GLY A 1 181 ? 11.294 6.052 -0.053 1.00 96.50 181 GLY A O 1
ATOM 1429 N N . LYS A 1 182 ? 11.431 7.722 -1.531 1.00 97.62 182 LYS A N 1
ATOM 1430 C CA . LYS A 1 182 ? 10.530 8.604 -0.790 1.00 97.62 182 LYS A CA 1
ATOM 1431 C C . LYS A 1 182 ? 9.091 8.347 -1.217 1.00 97.62 182 LYS A C 1
ATOM 1433 O O . LYS A 1 182 ? 8.772 8.403 -2.404 1.00 97.62 182 LYS A O 1
ATOM 1438 N N . ILE A 1 183 ? 8.216 8.110 -0.247 1.00 97.44 183 ILE A N 1
ATOM 1439 C CA . ILE A 1 183 ? 6.806 7.797 -0.479 1.00 97.44 183 ILE A CA 1
ATOM 1440 C C . ILE A 1 183 ? 6.088 9.019 -1.062 1.00 97.44 183 ILE A C 1
ATOM 1442 O O . ILE A 1 183 ? 6.088 10.088 -0.451 1.00 97.44 183 ILE A O 1
ATOM 1446 N N . GLN A 1 184 ? 5.457 8.848 -2.221 1.00 96.50 184 GLN A N 1
ATOM 1447 C CA . GLN A 1 184 ? 4.646 9.866 -2.902 1.00 96.50 184 GLN A CA 1
ATOM 1448 C C . GLN A 1 184 ? 3.145 9.620 -2.717 1.00 96.50 184 GLN A C 1
ATOM 1450 O O . GLN A 1 184 ? 2.361 10.570 -2.710 1.00 96.50 184 GLN A O 1
ATOM 1455 N N . CYS A 1 185 ? 2.753 8.355 -2.534 1.00 97.00 185 CYS A N 1
ATOM 1456 C CA . CYS A 1 185 ? 1.366 7.961 -2.325 1.00 97.00 185 CYS A CA 1
ATOM 1457 C C . CYS A 1 185 ? 1.238 6.882 -1.255 1.00 97.00 185 CYS A C 1
ATOM 1459 O O . CYS A 1 185 ? 2.064 5.972 -1.179 1.00 97.00 185 CYS A O 1
ATOM 1461 N N . ILE A 1 186 ? 0.163 6.953 -0.478 1.00 97.25 186 ILE A N 1
ATOM 1462 C CA . ILE A 1 186 ? -0.300 5.877 0.397 1.00 97.25 186 ILE A CA 1
ATOM 1463 C C . ILE A 1 186 ? -1.750 5.604 0.030 1.00 97.25 186 ILE A C 1
ATOM 1465 O O . ILE A 1 186 ? -2.568 6.523 0.044 1.00 97.25 186 ILE A O 1
ATOM 1469 N N . SER A 1 187 ? -2.087 4.349 -0.242 1.00 96.44 187 SER A N 1
ATOM 1470 C CA . SER A 1 187 ? -3.474 3.937 -0.436 1.00 96.44 187 SER A CA 1
ATOM 1471 C C . SER A 1 187 ? -3.806 2.699 0.383 1.00 96.44 187 SER A C 1
ATOM 1473 O O . SER A 1 187 ? -2.978 1.807 0.562 1.00 96.44 187 SER A O 1
ATOM 1475 N N . VAL A 1 188 ? -5.018 2.683 0.934 1.00 97.25 188 VAL A N 1
ATOM 1476 C CA . VAL A 1 188 ? -5.571 1.539 1.656 1.00 97.25 188 VAL A CA 1
ATOM 1477 C C . VAL A 1 188 ? -6.910 1.177 1.050 1.00 97.25 188 VAL A C 1
ATOM 1479 O O . VAL A 1 188 ? -7.758 2.048 0.881 1.00 97.25 188 VAL A O 1
ATOM 1482 N N . TYR A 1 189 ? -7.110 -0.110 0.802 1.00 96.44 189 TYR A N 1
ATOM 1483 C CA . TYR A 1 189 ? -8.342 -0.696 0.285 1.00 96.44 189 TYR A 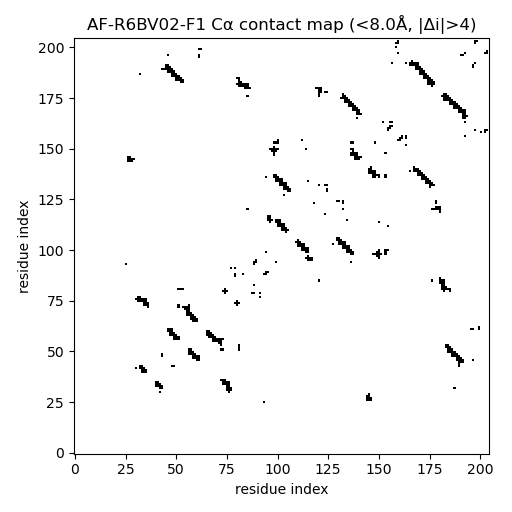CA 1
ATOM 1484 C C . TYR A 1 189 ? -8.879 -1.661 1.331 1.00 96.44 189 TYR A C 1
ATOM 1486 O O . TYR A 1 189 ? -8.113 -2.475 1.839 1.00 96.44 189 TYR A O 1
ATOM 1494 N N . TYR A 1 190 ? -10.168 -1.596 1.659 1.00 95.88 190 TYR A N 1
ATOM 1495 C CA . TYR A 1 190 ? -10.811 -2.526 2.585 1.00 95.88 190 TYR A CA 1
ATOM 1496 C C . TYR A 1 190 ? -12.053 -3.127 1.943 1.00 95.88 190 TYR A C 1
ATOM 1498 O O . TYR A 1 190 ? -12.969 -2.397 1.579 1.00 95.88 190 TYR A O 1
ATOM 1506 N N . PHE A 1 191 ? -12.097 -4.454 1.829 1.00 94.06 191 PHE A N 1
ATOM 1507 C CA . PHE A 1 191 ? -13.136 -5.155 1.084 1.00 94.06 191 PHE A CA 1
ATOM 1508 C C . PHE A 1 191 ? -13.333 -6.595 1.537 1.00 94.06 191 PHE A C 1
ATOM 1510 O O . PHE A 1 191 ? -12.608 -7.112 2.387 1.00 94.06 191 PHE A O 1
ATOM 1517 N N . THR A 1 192 ? -14.339 -7.248 0.964 1.00 91.12 192 THR A N 1
ATOM 1518 C CA . THR A 1 192 ? -14.450 -8.712 0.968 1.00 91.12 192 THR A CA 1
ATOM 1519 C C . THR A 1 192 ? -14.128 -9.223 -0.430 1.00 91.12 192 THR A C 1
ATOM 1521 O O . THR A 1 192 ? -14.710 -8.736 -1.396 1.00 91.12 192 THR A O 1
ATOM 1524 N N . TYR A 1 193 ? -13.224 -10.198 -0.571 1.00 87.75 193 TYR A N 1
ATOM 1525 C CA . TYR A 1 193 ? -12.939 -10.733 -1.905 1.00 87.75 193 TYR A CA 1
ATOM 1526 C C . TYR A 1 193 ? -14.166 -11.474 -2.453 1.00 87.75 193 TYR A C 1
ATOM 1528 O O . TYR A 1 193 ? -14.678 -12.420 -1.843 1.00 87.75 193 TYR A O 1
ATOM 1536 N N . GLY A 1 194 ? -14.648 -11.035 -3.612 1.00 85.56 194 GLY A N 1
ATOM 1537 C CA . GLY A 1 194 ? -15.880 -11.513 -4.224 1.00 85.56 194 GLY A CA 1
ATOM 1538 C C . GLY A 1 194 ? -16.226 -10.722 -5.480 1.00 85.56 194 GLY A C 1
ATOM 1539 O O . GLY A 1 194 ? -15.415 -9.945 -5.971 1.00 85.56 194 GLY A O 1
ATOM 1540 N N . SER A 1 195 ? -17.443 -10.913 -5.991 1.00 82.12 195 SER A N 1
ATOM 1541 C CA . SER A 1 195 ? -17.863 -10.335 -7.274 1.00 82.12 195 SER A CA 1
ATOM 1542 C C . SER A 1 195 ? -17.790 -8.811 -7.317 1.00 82.12 195 SER A C 1
ATOM 1544 O O . SER A 1 195 ? -17.406 -8.278 -8.342 1.00 82.12 195 SER A O 1
ATOM 1546 N N . GLU A 1 196 ? -18.119 -8.119 -6.221 1.00 84.88 196 GLU A N 1
ATOM 1547 C CA . GLU A 1 196 ? -18.066 -6.648 -6.171 1.00 84.88 196 GLU A CA 1
ATOM 1548 C C . GLU A 1 196 ? -16.629 -6.127 -6.303 1.00 84.88 196 GLU A C 1
ATOM 1550 O O . GLU A 1 196 ? -16.379 -5.172 -7.030 1.00 84.88 196 GLU A O 1
ATOM 1555 N N . TRP A 1 197 ? -15.671 -6.789 -5.647 1.00 88.81 197 TRP A N 1
ATOM 1556 C CA . TRP A 1 197 ? -14.251 -6.464 -5.774 1.00 88.81 197 TRP A CA 1
ATOM 1557 C C . TRP A 1 197 ? -13.717 -6.744 -7.180 1.00 88.81 197 TRP A C 1
ATOM 1559 O O . TRP A 1 197 ? -13.053 -5.892 -7.762 1.00 88.81 197 TRP A O 1
ATOM 1569 N N . ILE A 1 198 ? -14.032 -7.925 -7.719 1.00 87.44 198 ILE A N 1
ATOM 1570 C CA . ILE A 1 198 ? -13.598 -8.349 -9.058 1.00 87.44 198 ILE A CA 1
ATOM 1571 C C . ILE A 1 198 ? -14.146 -7.386 -10.121 1.00 87.44 198 ILE A C 1
ATOM 1573 O O . ILE A 1 198 ? -13.405 -6.945 -10.995 1.00 87.44 198 ILE A O 1
ATOM 1577 N N . GLU A 1 199 ? -15.424 -7.008 -10.011 1.00 86.69 199 GLU A N 1
ATOM 1578 C CA . GLU A 1 199 ? -16.060 -6.034 -10.903 1.00 86.69 199 GLU A CA 1
ATOM 1579 C C . GLU A 1 199 ? -15.412 -4.648 -10.793 1.00 86.69 199 GLU A C 1
ATOM 1581 O O . GLU A 1 199 ? -15.164 -4.017 -11.818 1.00 86.69 199 GLU A O 1
ATOM 1586 N N . TRP A 1 200 ? -15.100 -4.181 -9.578 1.00 89.12 200 TRP A N 1
ATOM 1587 C CA . TRP A 1 200 ? -14.456 -2.879 -9.375 1.00 89.12 200 TRP A CA 1
ATOM 1588 C C . TRP A 1 200 ? -13.024 -2.823 -9.918 1.00 89.12 200 TRP A C 1
ATOM 1590 O O . TRP A 1 200 ? -12.649 -1.826 -10.531 1.00 89.12 200 TRP A O 1
ATOM 1600 N N . GLN A 1 201 ? -12.235 -3.881 -9.704 1.00 86.25 201 GLN A N 1
ATOM 1601 C CA . GLN A 1 201 ? -10.859 -3.965 -10.198 1.00 86.25 201 GLN A CA 1
ATOM 1602 C C . GLN A 1 201 ? -10.793 -3.929 -11.729 1.00 86.25 201 GLN A C 1
ATOM 1604 O O . GLN A 1 201 ? -9.852 -3.378 -12.293 1.00 86.25 201 GLN A O 1
ATOM 1609 N N . GLY A 1 202 ? -11.789 -4.502 -12.414 1.00 77.00 202 GLY A N 1
ATOM 1610 C CA . GLY A 1 202 ? -11.892 -4.412 -13.871 1.00 77.00 202 GLY A CA 1
ATOM 1611 C C . GLY A 1 202 ? -10.757 -5.105 -14.639 1.00 77.00 202 GLY A C 1
ATOM 1612 O O . GLY A 1 202 ? -10.609 -4.859 -15.832 1.00 77.00 202 GLY A O 1
ATOM 1613 N N . TRP A 1 203 ? -9.961 -5.961 -13.980 1.00 68.56 203 TRP A N 1
ATOM 1614 C CA . TRP A 1 203 ? -8.917 -6.768 -14.629 1.00 68.56 203 TRP A CA 1
ATOM 1615 C C . TRP A 1 203 ? -9.495 -7.884 -15.514 1.00 68.56 203 TRP A C 1
ATOM 1617 O O . TRP A 1 203 ? -8.844 -8.298 -16.473 1.00 68.56 203 TRP A O 1
ATOM 1627 N N . GLU A 1 204 ? -10.704 -8.372 -15.211 1.00 51.22 204 GLU A N 1
ATOM 1628 C CA . GLU A 1 204 ? -11.412 -9.347 -16.047 1.00 51.22 204 GLU A CA 1
ATOM 1629 C C . GLU A 1 204 ? -12.275 -8.643 -17.117 1.00 51.22 204 GLU A C 1
ATOM 1631 O O . GLU A 1 204 ? -13.373 -8.166 -16.825 1.00 51.22 204 GLU A O 1
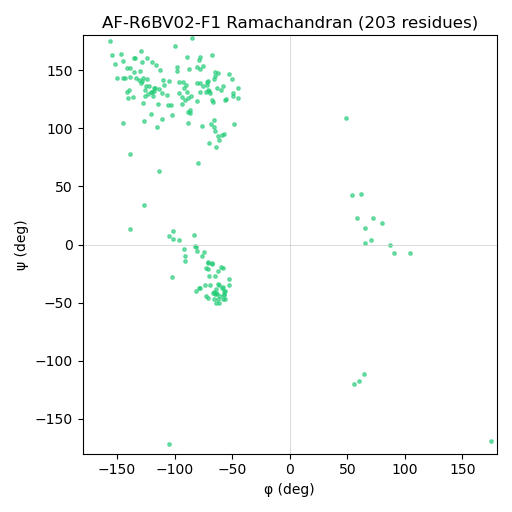ATOM 1636 N N . GLU A 1 205 ? -11.805 -8.654 -18.372 1.00 45.22 205 GLU A N 1
ATOM 1637 C CA . GLU A 1 205 ? -12.644 -8.631 -19.590 1.00 45.22 205 GLU A CA 1
ATOM 1638 C C . GLU A 1 205 ? -12.443 -9.905 -20.429 1.00 45.22 205 GLU A C 1
ATOM 1640 O O . GLU A 1 205 ? -11.277 -10.291 -20.691 1.00 45.22 205 GLU A O 1
#

Solvent-accessible surface area (backbone atoms only — not comparable to full-atom values): 11746 Å² total; per-residue (Å²): 142,82,84,86,82,84,80,85,76,80,80,77,81,78,76,72,77,76,65,81,73,66,78,80,75,86,84,53,56,79,66,57,71,17,36,33,46,93,91,48,72,49,74,75,51,81,48,22,36,40,40,36,47,67,67,43,22,37,36,39,29,66,84,69,82,56,66,48,80,42,96,56,59,58,23,38,55,79,68,55,41,66,67,39,48,48,68,55,52,34,65,75,69,68,61,45,46,67,30,17,29,35,43,31,42,31,90,87,71,52,72,47,79,45,75,35,80,81,72,51,42,47,56,48,43,66,76,42,65,80,41,49,47,27,50,34,37,32,32,34,46,62,88,94,37,50,39,80,33,43,27,72,57,37,51,30,63,75,64,56,77,47,94,67,86,60,67,40,54,32,37,40,44,38,37,28,44,44,57,88,20,37,25,45,27,43,36,39,38,28,31,50,60,48,70,70,47,50,62,56,68,55,73,80,127

Radius of gyration: 23.14 Å; Cα contacts (8 Å, |Δi|>4): 385; chains: 1; bounding box: 58×71×79 Å

pLDDT: mean 84.69, std 18.19, range [33.44, 98.19]